Protein AF-A0A8X7W5W1-F1 (afdb_monomer_lite)

InterPro domains:
  IPR007749 Protein of unknown function DUF677 [PF05055] (6-291)
  IPR007749 Protein of unknown function DUF677 [PTHR31113] (5-292)

Organism: Brassica carinata (NCBI:txid52824)

pLDDT: mean 82.02, std 16.82, range [28.17, 97.81]

Foldseek 3Di:
DVPPPPQLCQLPVPVLLVVLLVLLVVLLVLLLVLLVLLLQLLVLVVVLLVLLVVLLVVLVVLVPDPDPPPDDFR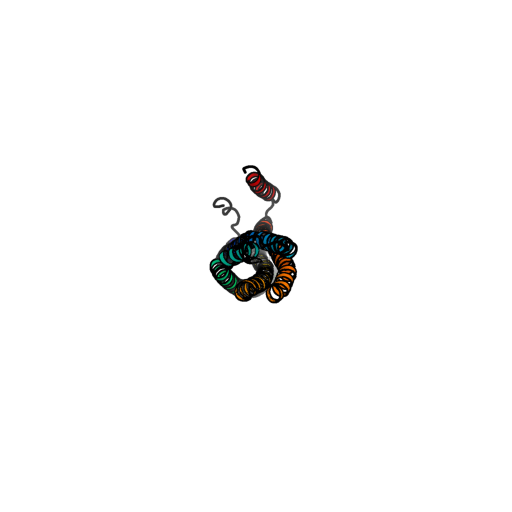SPVSLVSLVVLVVSPRSNPVVSVVSLVVSVVSLVVSLVSLVVLLVVLVVVLVVLVVVLVVLLVVLVVVLVVLVVVLVVCVVPDDPVPNPVVNVVSVVVSVVSVVVSVVVSVVSVVVSLSSVLSNVLSVLSNVLSVLLVVLSVQLVVLSVQLSVLSVQLSVLSVQLVVPSDPVRNVVSSVSNVVSSVSNVVSSVSSNVSSVVSSVSSVVSSVVSVVSSVVSSCPPDDPPPPVVVVVVVVVVVVPPD

Structure (mmCIF, N/CA/C/O backbone):
data_AF-A0A8X7W5W1-F1
#
_entry.id   AF-A0A8X7W5W1-F1
#
loop_
_atom_site.group_PDB
_atom_site.id
_atom_site.type_symbol
_atom_site.label_atom_id
_atom_site.label_alt_id
_atom_site.label_comp_id
_atom_site.label_asym_id
_atom_site.label_entity_id
_atom_site.label_seq_id
_atom_site.pdbx_PDB_ins_code
_atom_site.Cartn_x
_atom_site.Cartn_y
_atom_site.Cartn_z
_atom_site.occupancy
_atom_site.B_iso_or_equiv
_atom_site.auth_seq_id
_atom_site.auth_comp_id
_atom_site.auth_asym_id
_atom_site.auth_atom_id
_atom_site.pdbx_PDB_model_num
ATOM 1 N N . MET A 1 1 ? -6.342 20.187 -11.934 1.00 37.34 1 MET A N 1
ATOM 2 C CA . MET A 1 1 ? -5.730 18.924 -12.401 1.00 37.34 1 MET A CA 1
ATOM 3 C C . MET A 1 1 ? -5.695 18.804 -13.927 1.00 37.34 1 MET A C 1
ATOM 5 O O . MET A 1 1 ? -4.637 18.492 -14.444 1.00 37.34 1 MET A O 1
ATOM 9 N N . SER A 1 2 ? -6.749 19.161 -14.679 1.00 28.17 2 SER A N 1
ATOM 10 C CA . SER A 1 2 ? -6.758 19.040 -16.160 1.00 28.17 2 SER A CA 1
ATOM 11 C C . SER A 1 2 ? -5.892 20.018 -16.978 1.00 28.17 2 SER A C 1
ATOM 13 O O . SER A 1 2 ? -5.881 19.912 -18.199 1.00 28.17 2 SER A O 1
ATOM 15 N N . LYS A 1 3 ? -5.171 20.974 -16.372 1.00 32.72 3 LYS A N 1
ATOM 16 C CA . LYS A 1 3 ? -4.403 21.997 -17.122 1.00 32.72 3 LYS A CA 1
ATOM 17 C C . LYS A 1 3 ? -2.875 21.856 -17.081 1.00 32.72 3 LYS A C 1
ATOM 19 O O . LYS A 1 3 ? -2.203 22.620 -17.759 1.00 32.72 3 LYS A O 1
ATOM 24 N N . GLU A 1 4 ? -2.319 20.869 -16.378 1.00 40.62 4 GLU A N 1
ATOM 25 C CA . GLU A 1 4 ? -0.854 20.663 -16.312 1.00 40.62 4 GLU A CA 1
ATOM 26 C C . GLU A 1 4 ? -0.327 19.561 -17.250 1.00 40.62 4 GLU A C 1
ATOM 28 O O . GLU A 1 4 ? 0.877 19.344 -17.352 1.00 40.62 4 GLU A O 1
ATOM 33 N N . ILE A 1 5 ? -1.206 18.904 -18.010 1.00 41.62 5 ILE A N 1
ATOM 34 C CA . ILE A 1 5 ? -0.861 17.734 -18.840 1.00 41.62 5 ILE A CA 1
ATOM 35 C C . ILE A 1 5 ? -0.177 18.124 -20.173 1.00 41.62 5 ILE A C 1
ATOM 37 O O . ILE A 1 5 ? 0.393 17.284 -20.866 1.00 41.62 5 ILE A O 1
ATOM 41 N N . THR A 1 6 ? -0.159 19.400 -20.567 1.00 33.19 6 THR A N 1
ATOM 42 C CA . THR A 1 6 ? 0.260 19.798 -21.926 1.00 33.19 6 THR A CA 1
ATOM 43 C C . THR A 1 6 ? 1.770 19.956 -22.146 1.00 33.19 6 THR A C 1
ATOM 45 O O . THR A 1 6 ? 2.189 20.086 -23.296 1.00 33.19 6 THR A O 1
ATOM 48 N N . ALA A 1 7 ? 2.613 19.861 -21.111 1.00 36.81 7 ALA A N 1
ATOM 49 C CA . ALA A 1 7 ? 4.073 19.999 -21.249 1.00 36.81 7 ALA A CA 1
ATOM 50 C C . ALA A 1 7 ? 4.869 18.668 -21.202 1.00 36.81 7 ALA A C 1
ATOM 52 O O . ALA A 1 7 ? 6.093 18.685 -21.317 1.00 36.81 7 ALA A O 1
ATOM 53 N N . SER A 1 8 ? 4.214 17.503 -21.077 1.00 46.47 8 SER A N 1
ATOM 54 C CA . SER A 1 8 ? 4.850 16.208 -20.740 1.00 46.47 8 SER A CA 1
ATOM 55 C C . SER A 1 8 ? 5.085 15.252 -21.929 1.00 46.47 8 SER A C 1
ATOM 57 O O . SER A 1 8 ? 5.030 14.026 -21.794 1.00 46.47 8 SER A O 1
ATOM 59 N N . LYS A 1 9 ? 5.261 15.780 -23.143 1.00 46.31 9 LYS A N 1
ATOM 60 C CA . LYS A 1 9 ? 4.899 15.044 -24.367 1.00 46.31 9 LYS A CA 1
ATOM 61 C C . LYS A 1 9 ? 5.843 13.913 -24.798 1.00 46.31 9 LYS A C 1
ATOM 63 O O . LYS A 1 9 ? 5.430 13.188 -25.683 1.00 46.31 9 LYS A O 1
ATOM 68 N N . ASP A 1 10 ? 7.055 13.731 -24.254 1.00 51.06 10 ASP A N 1
ATOM 69 C CA . ASP A 1 10 ? 8.048 12.772 -24.806 1.00 51.06 10 ASP A CA 1
ATOM 70 C C . ASP A 1 10 ? 8.147 11.412 -24.071 1.00 51.06 10 ASP A C 1
ATOM 72 O O . ASP A 1 10 ? 8.231 10.382 -24.741 1.00 51.06 10 ASP A O 1
ATOM 76 N N . VAL A 1 11 ? 8.074 11.360 -22.732 1.00 52.47 11 VAL A N 1
ATOM 77 C CA . VAL A 1 11 ? 8.066 10.086 -21.964 1.00 52.47 11 VAL A CA 1
ATOM 78 C C . VAL A 1 11 ? 6.666 9.462 -21.950 1.00 52.47 11 VAL A C 1
ATOM 80 O O . VAL A 1 11 ? 6.524 8.252 -22.117 1.00 52.47 11 VAL A O 1
ATOM 83 N N . MET A 1 12 ? 5.628 10.301 -21.878 1.00 61.12 12 MET A N 1
ATOM 84 C CA . MET A 1 12 ? 4.213 9.908 -21.907 1.00 61.12 12 MET A CA 1
ATOM 85 C C . MET A 1 12 ? 3.664 9.646 -23.323 1.00 61.12 12 MET A C 1
ATOM 87 O O . MET A 1 12 ? 2.457 9.503 -23.489 1.00 61.12 12 MET A O 1
ATOM 91 N N . LYS A 1 13 ? 4.516 9.564 -24.362 1.00 69.25 13 LYS A N 1
ATOM 92 C CA . LYS A 1 13 ? 4.071 9.115 -25.705 1.00 69.25 13 LYS A CA 1
ATOM 93 C C . LYS A 1 13 ? 3.626 7.665 -25.717 1.00 69.25 13 LYS A C 1
ATOM 95 O O . LYS A 1 13 ? 2.913 7.256 -26.625 1.00 69.25 13 LYS A O 1
ATOM 100 N N . ASN A 1 14 ? 4.131 6.876 -24.773 1.00 79.88 14 ASN A N 1
ATOM 101 C CA . ASN A 1 14 ? 3.728 5.495 -24.642 1.00 79.88 14 ASN A CA 1
ATOM 102 C C . ASN A 1 14 ? 2.360 5.453 -23.954 1.00 79.88 14 ASN A C 1
ATOM 104 O O . ASN A 1 14 ? 2.259 5.679 -22.750 1.00 79.88 14 ASN A O 1
ATOM 108 N N . GLU A 1 15 ? 1.324 5.188 -24.744 1.00 86.25 15 GLU A N 1
ATOM 109 C CA . GLU A 1 15 ? -0.055 5.070 -24.276 1.00 86.25 15 GLU A CA 1
ATOM 110 C C . GLU A 1 15 ? -0.211 3.971 -23.213 1.00 86.25 15 GLU A C 1
ATOM 112 O O . GLU A 1 15 ? -0.899 4.194 -22.220 1.00 86.25 15 GLU A O 1
ATOM 117 N N . GLU A 1 16 ? 0.523 2.854 -23.335 1.00 88.38 16 GLU A N 1
ATOM 118 C CA . GLU A 1 16 ? 0.547 1.789 -22.319 1.00 88.38 16 GLU A CA 1
ATOM 119 C C . GLU A 1 16 ? 1.089 2.320 -20.980 1.00 88.38 16 GLU A C 1
ATOM 121 O O . GLU A 1 16 ? 0.526 2.041 -19.926 1.00 88.38 16 GLU A O 1
ATOM 126 N N . LEU A 1 17 ? 2.156 3.133 -21.011 1.00 90.12 17 LEU A N 1
ATOM 127 C CA . LEU A 1 17 ? 2.711 3.742 -19.796 1.00 90.12 17 LEU A CA 1
ATOM 128 C C . LEU A 1 17 ? 1.738 4.749 -19.180 1.00 90.12 17 LEU A C 1
ATOM 130 O O . LEU A 1 17 ? 1.618 4.803 -17.963 1.00 90.12 17 LEU A O 1
ATOM 134 N N . ARG A 1 18 ? 1.050 5.547 -20.002 1.00 88.94 18 ARG A N 1
ATOM 135 C CA . ARG A 1 18 ? 0.063 6.520 -19.521 1.00 88.94 18 ARG A CA 1
ATOM 136 C C . ARG A 1 18 ? -1.115 5.835 -18.843 1.00 88.94 18 ARG A C 1
ATOM 138 O O . ARG A 1 18 ? -1.434 6.184 -17.715 1.00 88.94 18 ARG A O 1
ATOM 145 N N . SER A 1 19 ? -1.681 4.821 -19.491 1.00 91.25 19 SER A N 1
ATOM 146 C CA . SER A 1 19 ? -2.748 4.009 -18.907 1.00 91.25 19 SER A CA 1
ATOM 147 C C . SER A 1 19 ? -2.308 3.349 -17.596 1.00 91.25 19 SER A C 1
ATOM 149 O O . SER A 1 19 ? -3.078 3.313 -16.641 1.00 91.25 19 SER A O 1
ATOM 151 N N . LEU A 1 20 ? -1.060 2.874 -17.519 1.00 94.19 20 LEU A N 1
ATOM 152 C CA . LEU A 1 20 ? -0.526 2.266 -16.301 1.00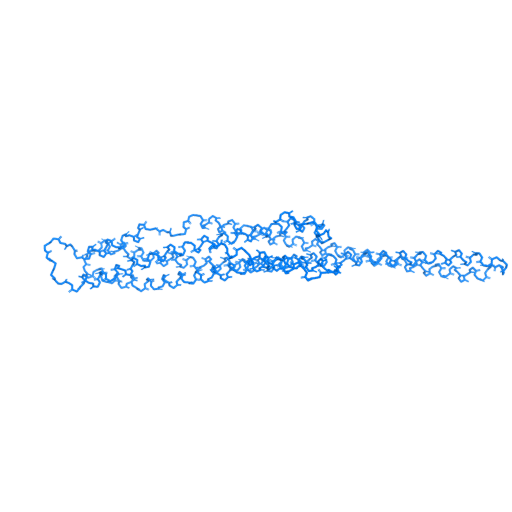 94.19 20 LEU A CA 1
ATOM 153 C C . LEU A 1 20 ? -0.324 3.276 -15.167 1.00 94.19 20 LEU A C 1
ATOM 155 O O . LEU A 1 20 ? -0.598 2.954 -14.014 1.00 94.19 20 LEU A O 1
ATOM 159 N N . VAL A 1 21 ? 0.122 4.492 -15.488 1.00 93.50 21 VAL A N 1
ATOM 160 C CA . VAL A 1 21 ? 0.185 5.597 -14.526 1.00 93.50 21 VAL A CA 1
ATOM 161 C C . VAL A 1 21 ? -1.219 5.900 -14.005 1.00 93.50 21 VAL A C 1
ATOM 163 O O . VAL A 1 21 ? -1.415 5.893 -12.795 1.00 93.50 21 VAL A O 1
ATOM 166 N N . ASP A 1 22 ? -2.205 6.089 -14.881 1.00 92.75 22 ASP A N 1
ATOM 167 C CA . ASP A 1 22 ? -3.582 6.390 -14.471 1.00 92.75 22 ASP A CA 1
ATOM 168 C C . ASP A 1 22 ? -4.144 5.296 -13.538 1.00 92.75 22 ASP A C 1
ATOM 170 O O . ASP A 1 22 ? -4.639 5.604 -12.451 1.00 92.75 22 ASP A O 1
ATOM 174 N N . LEU A 1 23 ? -3.948 4.020 -13.892 1.00 94.56 23 LEU A N 1
ATOM 175 C CA . LEU A 1 23 ? -4.352 2.877 -13.068 1.00 94.56 23 LEU A CA 1
ATOM 176 C C . LEU A 1 23 ? -3.641 2.850 -11.704 1.00 94.56 23 LEU A C 1
ATOM 178 O O . LEU A 1 23 ? -4.264 2.563 -10.681 1.00 94.56 23 LEU A O 1
ATOM 182 N N . TYR A 1 24 ? -2.344 3.171 -11.667 1.00 96.50 24 TYR A N 1
ATOM 183 C CA . TYR A 1 24 ? -1.575 3.256 -10.423 1.00 96.50 24 TYR A CA 1
ATOM 184 C C . TYR A 1 24 ? -2.136 4.334 -9.485 1.00 96.50 24 TYR A C 1
ATOM 186 O O . TYR A 1 24 ? -2.297 4.093 -8.284 1.00 96.50 24 TYR A O 1
ATOM 194 N N . TYR A 1 25 ? -2.464 5.516 -10.016 1.00 95.25 25 TYR A N 1
ATOM 195 C CA . TYR A 1 25 ? -3.048 6.599 -9.222 1.00 95.25 25 TYR A CA 1
ATOM 196 C C . TYR A 1 25 ? -4.457 6.261 -8.735 1.00 95.25 25 TYR A C 1
ATOM 198 O O . TYR A 1 25 ? -4.790 6.610 -7.599 1.00 95.25 25 TYR A O 1
ATOM 206 N N . GLU A 1 26 ? -5.266 5.593 -9.556 1.00 95.88 26 GLU A N 1
ATOM 207 C CA . GLU A 1 26 ? -6.601 5.131 -9.174 1.00 95.88 26 GLU A CA 1
ATOM 208 C C . GLU A 1 26 ? -6.528 4.116 -8.025 1.00 95.88 26 GLU A C 1
ATOM 210 O O . GLU A 1 26 ? -7.097 4.357 -6.960 1.00 95.88 26 GLU A O 1
ATOM 215 N N . SER A 1 27 ? -5.746 3.043 -8.181 1.00 96.38 27 SER A N 1
ATOM 216 C CA . SER A 1 27 ? -5.560 2.017 -7.143 1.00 96.38 27 SER A CA 1
ATOM 217 C C . SER A 1 27 ? -4.980 2.596 -5.847 1.00 96.38 27 SER A C 1
ATOM 219 O O . SER A 1 27 ? -5.453 2.297 -4.748 1.00 96.38 27 SER A O 1
ATOM 221 N N . SER A 1 28 ? -4.002 3.504 -5.953 1.00 95.31 28 SER A N 1
ATOM 222 C CA . SER A 1 28 ? -3.446 4.193 -4.783 1.00 95.31 28 SER A CA 1
ATOM 223 C C . SER A 1 28 ? -4.485 5.074 -4.083 1.00 95.31 28 SER A C 1
ATOM 225 O O . SER A 1 28 ? -4.412 5.267 -2.876 1.00 95.31 28 SER A O 1
ATOM 227 N N . THR A 1 29 ? -5.458 5.622 -4.816 1.00 96.38 29 THR A N 1
ATOM 228 C CA . THR A 1 29 ? -6.550 6.413 -4.226 1.00 96.38 29 THR A CA 1
ATOM 229 C C . THR A 1 29 ? -7.536 5.507 -3.496 1.00 96.38 29 THR A C 1
ATOM 231 O O . THR A 1 29 ? -7.794 5.751 -2.326 1.00 96.38 29 THR A O 1
ATOM 234 N N . LYS A 1 30 ? -7.946 4.386 -4.103 1.00 97.19 30 LYS A N 1
ATOM 235 C CA . LYS A 1 30 ? -8.764 3.363 -3.423 1.00 97.19 30 LYS A CA 1
ATOM 236 C C . LYS A 1 30 ? -8.092 2.821 -2.157 1.00 97.19 30 LYS A C 1
ATOM 238 O O . LYS A 1 30 ? -8.759 2.570 -1.161 1.00 97.19 30 LYS A O 1
ATOM 243 N N . THR A 1 31 ? -6.764 2.681 -2.165 1.00 97.81 31 THR A N 1
ATOM 244 C CA . THR A 1 31 ? -5.993 2.281 -0.973 1.00 97.81 31 THR A CA 1
ATOM 245 C C . THR A 1 31 ? -6.076 3.337 0.141 1.00 97.81 31 THR A C 1
ATOM 247 O O . THR A 1 31 ? -6.221 2.988 1.309 1.00 97.81 31 THR A O 1
ATOM 250 N N . LEU A 1 32 ? -6.021 4.631 -0.199 1.00 97.62 32 LEU A N 1
ATOM 251 C CA . LEU A 1 32 ? -6.213 5.718 0.772 1.00 97.62 32 LEU A CA 1
ATOM 252 C C . LEU A 1 32 ? -7.650 5.773 1.304 1.00 97.62 32 LEU A C 1
ATOM 254 O O . LEU A 1 32 ? -7.845 6.033 2.492 1.00 97.62 32 LEU A O 1
ATOM 258 N N . ASP A 1 33 ? -8.639 5.507 0.452 1.00 97.19 33 ASP A N 1
ATOM 259 C CA . ASP A 1 33 ? -10.045 5.440 0.853 1.00 97.19 33 ASP A CA 1
ATOM 260 C C . ASP A 1 33 ? -10.262 4.285 1.840 1.00 97.19 33 ASP A C 1
ATOM 262 O O . ASP A 1 33 ? -10.809 4.501 2.919 1.00 97.19 33 ASP A O 1
ATOM 266 N N . LEU A 1 34 ? -9.705 3.100 1.554 1.00 97.81 34 LEU A N 1
ATOM 267 C CA . LEU A 1 34 ? -9.679 1.965 2.483 1.00 97.81 34 LEU A CA 1
ATOM 268 C C . LEU A 1 34 ? -9.072 2.348 3.840 1.00 97.81 34 LEU A C 1
ATOM 270 O O . LEU A 1 34 ? -9.649 2.056 4.886 1.00 97.81 34 LEU A O 1
ATOM 274 N N . PHE A 1 35 ? -7.914 3.009 3.849 1.00 97.56 35 PHE A N 1
ATOM 275 C CA . PHE A 1 35 ? -7.274 3.445 5.094 1.00 97.56 35 PHE A CA 1
ATOM 276 C C . PHE A 1 35 ? -8.097 4.493 5.848 1.00 97.56 35 PHE A C 1
ATOM 278 O O . PHE A 1 35 ? -8.142 4.466 7.078 1.00 97.56 35 PHE A O 1
ATOM 285 N N . THR A 1 36 ? -8.808 5.363 5.133 1.00 97.12 36 THR A N 1
ATOM 286 C CA . THR A 1 36 ? -9.748 6.316 5.732 1.00 97.12 36 THR A CA 1
ATOM 287 C C . THR A 1 36 ? -10.916 5.587 6.396 1.00 97.12 36 THR A C 1
ATOM 289 O O . THR A 1 36 ? -11.244 5.883 7.547 1.00 97.12 36 THR A O 1
ATOM 292 N N . THR A 1 37 ? -11.496 4.589 5.724 1.00 97.19 37 THR A N 1
ATOM 293 C CA . THR A 1 37 ? -12.545 3.725 6.283 1.00 97.19 37 THR A CA 1
ATOM 294 C C . THR A 1 37 ? -12.061 3.039 7.555 1.00 97.19 37 THR A C 1
ATOM 296 O O . THR A 1 37 ? -12.682 3.196 8.603 1.00 97.19 37 THR A O 1
ATOM 299 N N . VAL A 1 38 ? -10.900 2.376 7.513 1.00 97.31 38 VAL A N 1
ATOM 300 C CA . VAL A 1 38 ? -10.298 1.719 8.687 1.00 97.31 38 VAL A CA 1
ATOM 301 C C . VAL A 1 38 ? -10.083 2.706 9.835 1.00 97.31 38 VAL A C 1
ATOM 303 O O . VAL A 1 38 ? -10.425 2.401 10.977 1.00 97.31 38 VAL A O 1
ATOM 306 N N . GLY A 1 39 ? -9.551 3.899 9.555 1.00 96.06 39 GLY A N 1
ATOM 307 C CA . GLY A 1 39 ? -9.348 4.936 10.568 1.00 96.06 39 GLY A CA 1
ATOM 308 C C . GLY A 1 39 ? -10.658 5.390 11.220 1.00 96.06 39 GLY A C 1
ATOM 309 O O . GLY A 1 39 ? -10.727 5.551 12.440 1.00 96.06 39 GLY A O 1
ATOM 310 N N . ASN A 1 40 ? -11.724 5.537 10.431 1.00 93.62 40 ASN A N 1
ATOM 311 C CA . ASN A 1 40 ? -13.055 5.869 10.937 1.00 93.62 40 ASN A CA 1
ATOM 312 C C . ASN A 1 40 ? -13.635 4.741 11.801 1.00 93.62 40 ASN A C 1
ATOM 314 O O . ASN A 1 40 ? -14.174 5.017 12.873 1.00 93.62 40 ASN A O 1
ATOM 318 N N . CYS A 1 41 ? -13.483 3.483 11.384 1.00 93.19 41 CYS A N 1
ATOM 319 C CA . CYS A 1 41 ? -13.895 2.306 12.153 1.00 93.19 41 CYS A CA 1
ATOM 320 C C . CYS A 1 41 ? -13.144 2.214 13.491 1.00 93.19 41 CYS A C 1
ATOM 322 O O . CYS A 1 41 ? -13.770 2.074 14.541 1.00 93.19 41 CYS A O 1
ATOM 324 N N . ALA A 1 42 ? -11.821 2.402 13.485 1.00 93.25 42 ALA A N 1
ATOM 325 C CA . ALA A 1 42 ? -11.011 2.433 14.702 1.00 93.25 42 ALA A CA 1
ATOM 326 C C . ALA A 1 42 ? -11.426 3.578 15.644 1.00 93.25 42 ALA A C 1
ATOM 328 O O . ALA A 1 42 ? -11.479 3.399 16.860 1.00 93.25 42 ALA A O 1
ATOM 329 N N . ASN A 1 43 ? -11.776 4.750 15.103 1.00 90.81 43 ASN A N 1
ATOM 330 C CA . ASN A 1 43 ? -12.294 5.859 15.905 1.00 90.81 43 ASN A CA 1
ATOM 331 C C . ASN A 1 43 ? -13.671 5.561 16.511 1.00 90.81 43 ASN A C 1
ATOM 333 O O . ASN A 1 43 ? -13.890 5.902 17.671 1.00 90.81 43 ASN A O 1
ATOM 337 N N . LYS A 1 44 ? -14.574 4.897 15.779 1.00 89.44 44 LYS A N 1
ATOM 338 C CA . LYS A 1 44 ? -15.854 4.425 16.336 1.00 89.44 44 LYS A CA 1
ATOM 339 C C . LYS A 1 44 ? -15.624 3.428 17.474 1.00 89.44 44 LYS A C 1
ATOM 341 O O . LYS A 1 44 ? -16.225 3.569 18.534 1.00 89.44 44 LYS A O 1
ATOM 346 N N . ALA A 1 45 ? -14.689 2.495 17.296 1.00 91.00 45 ALA A N 1
ATOM 347 C CA . ALA A 1 45 ? -14.339 1.481 18.290 1.00 91.00 45 ALA A CA 1
ATOM 348 C C . ALA A 1 45 ? -13.796 2.070 19.613 1.00 91.00 45 ALA A C 1
ATOM 350 O O . ALA A 1 45 ? -13.954 1.468 20.675 1.00 91.00 45 ALA A O 1
ATOM 351 N N . LYS A 1 46 ? -13.223 3.285 19.597 1.00 91.44 46 LYS A N 1
ATOM 352 C CA . LYS A 1 46 ? -12.815 3.990 20.830 1.00 91.44 46 LYS A CA 1
ATOM 353 C C . LYS A 1 46 ? -13.984 4.264 21.773 1.00 91.44 46 LYS A C 1
ATOM 355 O O . LYS A 1 46 ? -13.781 4.263 22.985 1.00 91.44 46 LYS A O 1
ATOM 360 N N . LEU A 1 47 ? -15.191 4.492 21.247 1.00 88.75 47 LEU A N 1
ATOM 361 C CA . LEU A 1 47 ? -16.376 4.702 22.083 1.00 88.75 47 LEU A CA 1
ATOM 362 C C . LEU A 1 47 ? -16.692 3.452 22.910 1.00 88.75 47 LEU A C 1
ATOM 364 O O . LEU A 1 47 ? -17.032 3.571 24.085 1.00 88.75 47 LEU A O 1
ATOM 368 N N . SER A 1 48 ? -16.493 2.264 22.337 1.00 87.25 48 SER A N 1
ATOM 369 C CA . SER A 1 48 ? -16.682 0.995 23.038 1.00 87.25 48 SER A CA 1
ATOM 370 C C . SER A 1 48 ? -15.744 0.871 24.243 1.00 87.25 48 SER A C 1
ATOM 372 O O . SER A 1 48 ? -16.205 0.480 25.308 1.00 87.25 48 SER A O 1
ATOM 374 N N . ILE A 1 49 ? -14.474 1.298 24.137 1.00 90.19 49 ILE A N 1
ATOM 375 C CA . ILE A 1 49 ? -13.534 1.319 25.280 1.00 90.19 49 ILE A CA 1
ATOM 376 C C . ILE A 1 49 ? -14.104 2.138 26.443 1.00 90.19 49 ILE A C 1
ATOM 378 O O . ILE A 1 49 ? -14.045 1.707 27.593 1.00 90.19 49 ILE A O 1
ATOM 382 N N . VAL A 1 50 ? -14.629 3.334 26.154 1.00 91.19 50 VAL A N 1
ATOM 383 C CA . VAL A 1 50 ? -15.158 4.236 27.187 1.00 91.19 50 VAL A CA 1
ATOM 384 C C . VAL A 1 50 ? -16.329 3.578 27.910 1.00 91.19 50 VAL A C 1
ATOM 386 O O . VAL A 1 50 ? -16.343 3.557 29.137 1.00 91.19 50 VAL A O 1
ATOM 389 N N . ILE A 1 51 ? -17.261 2.983 27.164 1.00 89.94 51 ILE A N 1
ATOM 390 C CA . ILE A 1 51 ? -18.421 2.285 27.734 1.00 89.94 51 ILE A CA 1
ATOM 391 C C . ILE A 1 51 ? -17.986 1.091 28.584 1.00 89.94 51 ILE A C 1
ATOM 393 O O . ILE A 1 51 ? -18.441 0.954 29.716 1.00 89.94 51 ILE A O 1
ATOM 397 N N . ILE A 1 52 ? -17.055 0.270 28.092 1.00 90.12 52 ILE A N 1
ATOM 398 C CA . ILE A 1 52 ? -16.547 -0.885 28.842 1.00 90.12 52 ILE A CA 1
ATOM 399 C C . ILE A 1 52 ? -15.892 -0.432 30.152 1.00 90.12 52 ILE A C 1
ATOM 401 O O . ILE A 1 52 ? -16.161 -0.996 31.208 1.00 90.12 52 ILE A O 1
ATOM 405 N N . ARG A 1 53 ? -15.071 0.623 30.119 1.00 92.12 53 ARG A N 1
ATOM 406 C CA . ARG A 1 53 ? -14.427 1.157 31.329 1.00 92.12 53 ARG A CA 1
ATOM 407 C C . ARG A 1 53 ? -15.435 1.739 32.319 1.00 92.12 53 ARG A C 1
ATOM 409 O O . ARG A 1 53 ? -15.261 1.547 33.520 1.00 92.12 53 ARG A O 1
ATOM 416 N N . MET A 1 54 ? -16.489 2.404 31.842 1.00 91.12 54 MET A N 1
ATOM 417 C CA . MET A 1 54 ? -17.587 2.855 32.706 1.00 91.12 54 MET A CA 1
ATOM 418 C C . MET A 1 54 ? -18.297 1.671 33.367 1.00 91.12 54 MET A C 1
ATOM 420 O O . MET A 1 54 ? -18.519 1.708 34.574 1.00 91.12 54 MET A O 1
ATOM 424 N N . ALA A 1 55 ? -18.575 0.599 32.620 1.00 89.94 55 ALA A N 1
ATOM 425 C CA . ALA A 1 55 ? -19.175 -0.612 33.171 1.00 89.94 55 ALA A CA 1
ATOM 426 C C . ALA A 1 55 ? -18.282 -1.279 34.231 1.00 89.94 55 ALA A C 1
ATOM 428 O O . ALA A 1 55 ? -18.764 -1.668 35.289 1.00 89.94 55 ALA A O 1
ATOM 429 N N . VAL A 1 56 ? -16.966 -1.352 34.000 1.00 89.69 56 VAL A N 1
ATOM 430 C CA . VAL A 1 56 ? -16.004 -1.869 34.991 1.00 89.69 56 VAL A CA 1
ATOM 431 C C . VAL A 1 56 ? -16.011 -1.027 36.274 1.00 89.69 56 VAL A C 1
ATOM 433 O O . VAL A 1 56 ? -16.005 -1.577 37.373 1.00 89.69 56 VAL A O 1
ATOM 436 N N . GLN A 1 57 ? -16.065 0.302 36.162 1.00 89.88 57 GLN A N 1
ATOM 437 C CA . GLN A 1 57 ? -16.163 1.181 37.334 1.00 89.88 57 GLN A CA 1
ATOM 438 C C . GLN A 1 57 ? -17.501 1.040 38.063 1.00 89.88 57 GLN A C 1
ATOM 440 O O . GLN A 1 57 ? -17.541 1.116 39.291 1.00 89.88 57 GLN A O 1
ATOM 445 N N . GLN A 1 58 ? -18.594 0.858 37.324 1.00 89.25 58 GLN A N 1
ATOM 446 C CA . GLN A 1 58 ? -19.910 0.627 37.909 1.00 89.25 58 GLN A CA 1
ATOM 447 C C . GLN A 1 58 ? -19.933 -0.693 38.683 1.00 89.25 58 GLN A C 1
ATOM 449 O O . GLN A 1 58 ? -20.370 -0.714 39.832 1.00 89.25 58 GLN A O 1
ATOM 454 N N . PHE A 1 59 ? -19.325 -1.740 38.125 1.00 88.19 59 PHE A N 1
ATOM 455 C CA . PHE A 1 59 ? -19.184 -3.035 38.779 1.00 88.19 59 PHE A CA 1
ATOM 456 C C . PHE A 1 59 ? -18.432 -2.930 40.107 1.00 88.19 59 PHE A C 1
ATOM 458 O O . PHE A 1 59 ? -18.863 -3.481 41.118 1.00 88.19 59 PHE A O 1
ATOM 465 N N . GLU A 1 60 ? -17.331 -2.176 40.143 1.00 87.56 60 GLU A N 1
ATOM 466 C CA . GLU A 1 60 ? -16.577 -1.945 41.378 1.00 87.56 60 GLU A CA 1
ATOM 467 C C . GLU A 1 60 ? -17.409 -1.238 42.455 1.00 87.56 60 GLU A C 1
ATOM 469 O O . GLU A 1 60 ? -17.271 -1.564 43.636 1.00 87.56 60 GLU A O 1
ATOM 474 N N . LYS A 1 61 ? -18.275 -0.292 42.074 1.00 87.50 61 LYS A N 1
ATOM 475 C CA . LYS A 1 61 ? -19.177 0.392 43.013 1.00 87.50 61 LYS A CA 1
ATOM 476 C C . LYS A 1 61 ? -20.241 -0.564 43.544 1.00 87.50 61 LYS A C 1
ATOM 478 O O . LYS A 1 61 ? -20.351 -0.723 44.754 1.00 87.50 61 LYS A O 1
ATOM 483 N N . GLU A 1 62 ? -20.947 -1.254 42.650 1.00 84.06 62 GLU A N 1
ATOM 484 C CA . GLU A 1 62 ? -22.004 -2.216 42.994 1.00 84.06 62 GLU A CA 1
ATOM 485 C C . GLU A 1 62 ? -21.466 -3.430 43.776 1.00 84.06 62 GLU A C 1
ATOM 487 O O . GLU A 1 62 ? -22.205 -4.066 44.521 1.00 84.06 62 GLU A O 1
ATOM 492 N N . SER A 1 63 ? -20.172 -3.754 43.649 1.00 81.75 63 SER A N 1
ATOM 493 C CA . SER A 1 63 ? -19.518 -4.811 44.436 1.00 81.75 63 SER A CA 1
ATOM 494 C C . SER A 1 63 ? -19.232 -4.422 45.892 1.00 81.75 63 SER A C 1
ATOM 496 O O . SER A 1 63 ? -19.136 -5.300 46.745 1.00 81.75 63 SER A O 1
ATOM 498 N N . LYS A 1 64 ? -19.074 -3.122 46.178 1.00 81.81 64 LYS A N 1
ATOM 499 C CA . LYS A 1 64 ? -18.783 -2.590 47.522 1.00 81.81 64 LYS A CA 1
ATOM 500 C C . LYS A 1 64 ? -20.047 -2.228 48.295 1.00 81.81 64 LYS A C 1
ATOM 502 O O . LYS A 1 64 ? -19.975 -2.056 49.508 1.00 81.81 64 LYS A O 1
ATOM 507 N N . ASP A 1 65 ? -21.165 -2.082 47.594 1.00 73.88 65 ASP A N 1
ATOM 508 C CA . ASP A 1 65 ? -22.449 -1.746 48.187 1.00 73.88 65 ASP A CA 1
ATOM 509 C C . ASP A 1 65 ? -23.094 -3.005 48.786 1.00 73.88 65 ASP A C 1
ATOM 511 O O . ASP A 1 65 ? -23.467 -3.944 48.078 1.00 73.88 65 ASP A O 1
ATOM 515 N N . THR A 1 66 ? -23.153 -3.064 50.116 1.00 64.44 66 THR A N 1
ATOM 516 C CA . THR A 1 66 ? -23.724 -4.194 50.864 1.00 64.44 66 THR A CA 1
ATOM 517 C C . THR A 1 66 ? -25.220 -4.038 51.128 1.00 64.44 66 THR A C 1
ATOM 519 O O . THR A 1 66 ? -25.850 -5.003 51.554 1.00 64.44 66 THR A O 1
ATOM 522 N N . ASP A 1 67 ? -25.789 -2.854 50.885 1.00 60.31 67 ASP A N 1
ATOM 523 C CA . ASP A 1 67 ? -27.161 -2.502 51.254 1.00 60.31 67 ASP A CA 1
ATOM 524 C C . ASP A 1 67 ? -28.009 -2.302 49.987 1.00 60.31 67 ASP A C 1
ATOM 526 O O . ASP A 1 67 ? -28.337 -1.192 49.570 1.00 60.31 67 ASP A O 1
ATOM 530 N N . LEU A 1 68 ? -28.372 -3.411 49.333 1.00 59.06 68 LEU A N 1
ATOM 531 C CA . LEU A 1 68 ? -29.322 -3.387 48.217 1.00 59.06 68 LEU A CA 1
ATOM 532 C C . LEU A 1 68 ? -30.734 -3.152 48.770 1.00 59.06 68 LEU A C 1
ATOM 534 O O . LEU A 1 68 ? -31.540 -4.075 48.905 1.00 59.06 68 LEU A O 1
ATOM 538 N N . GLY A 1 69 ? -31.027 -1.903 49.126 1.00 46.94 69 GLY A N 1
ATOM 539 C CA . GLY A 1 69 ? -32.365 -1.467 49.493 1.00 46.94 69 GLY A CA 1
ATOM 540 C C . GLY A 1 69 ? -33.368 -1.866 48.409 1.00 46.94 69 GLY A C 1
ATOM 541 O O . GLY A 1 69 ? -33.245 -1.448 47.263 1.00 46.94 69 GLY A O 1
ATOM 542 N N . GLY A 1 70 ? -34.341 -2.700 48.787 1.00 49.88 70 GLY A N 1
ATOM 543 C CA . GLY A 1 70 ? -35.587 -2.989 48.072 1.00 49.88 70 GLY A CA 1
ATOM 544 C C . GLY A 1 70 ? -35.529 -3.086 46.538 1.00 49.88 70 GLY A C 1
ATOM 545 O O . GLY A 1 70 ? -35.675 -2.090 45.839 1.00 49.88 70 GLY A O 1
ATOM 546 N N . ASN A 1 71 ? -35.527 -4.323 46.027 1.00 54.31 71 ASN A N 1
ATOM 547 C CA . ASN A 1 71 ? -35.939 -4.723 44.667 1.00 54.31 71 ASN A CA 1
ATOM 548 C C . ASN A 1 71 ? -34.937 -4.548 43.500 1.00 54.31 71 ASN A C 1
ATOM 550 O O . ASN A 1 71 ? -35.228 -5.046 42.412 1.00 54.31 71 ASN A O 1
ATOM 554 N N . LYS A 1 72 ? -33.763 -3.924 43.685 1.00 60.03 72 LYS A N 1
ATOM 555 C CA . LYS A 1 72 ? -32.738 -3.826 42.620 1.00 60.03 72 LYS A CA 1
ATOM 556 C C . LYS A 1 72 ? -31.853 -5.080 42.572 1.00 60.03 72 LYS A C 1
ATOM 558 O O . LYS A 1 72 ? -31.348 -5.522 43.606 1.00 60.03 72 LYS A O 1
ATOM 563 N N . LYS A 1 73 ? -31.668 -5.680 41.388 1.00 71.31 73 LYS A N 1
ATOM 564 C CA . LYS A 1 73 ? -30.784 -6.852 41.228 1.00 71.31 73 LYS A CA 1
ATOM 565 C C . LYS A 1 73 ? -29.325 -6.393 41.253 1.00 71.31 73 LYS A C 1
ATOM 567 O O . LYS A 1 73 ? -28.984 -5.375 40.658 1.00 71.31 73 LYS A O 1
ATOM 572 N N . LYS A 1 74 ? -28.453 -7.149 41.925 1.00 75.50 74 LYS A N 1
ATOM 573 C CA . LYS A 1 74 ? -27.015 -6.847 41.972 1.00 75.50 74 LYS A CA 1
ATOM 574 C C . LYS A 1 74 ? -26.442 -6.790 40.544 1.00 75.50 74 LYS A C 1
ATOM 576 O O . LYS A 1 74 ? -26.750 -7.663 39.735 1.00 75.50 74 LYS A O 1
ATOM 581 N N . TYR A 1 75 ? -25.632 -5.769 40.253 1.00 82.69 75 TYR A N 1
ATOM 582 C CA . TYR A 1 75 ? -24.999 -5.494 38.950 1.00 82.69 75 TYR A CA 1
ATOM 583 C C . TYR A 1 75 ? -25.905 -5.056 37.790 1.00 82.69 75 TYR A C 1
ATOM 585 O O . TYR A 1 75 ? -25.491 -5.110 36.630 1.00 82.69 75 TYR A O 1
ATOM 593 N N . GLU A 1 76 ? -27.140 -4.637 38.063 1.00 84.12 76 GLU A N 1
ATOM 594 C CA . GLU A 1 76 ? -28.082 -4.230 37.015 1.00 84.12 76 GLU A CA 1
ATOM 595 C C . GLU A 1 76 ? -27.554 -3.072 36.150 1.00 84.12 76 GLU A C 1
ATOM 597 O O . GLU A 1 76 ? -27.616 -3.171 34.922 1.00 84.12 76 GLU A O 1
ATOM 602 N N . ASP A 1 77 ? -26.939 -2.047 36.752 1.00 86.25 77 ASP A N 1
ATOM 603 C CA . ASP A 1 77 ? -26.435 -0.890 36.000 1.00 86.25 77 ASP A CA 1
ATOM 604 C C . ASP A 1 77 ? -25.186 -1.265 35.184 1.00 86.25 77 ASP A C 1
ATOM 606 O O . ASP A 1 77 ? -25.020 -0.835 34.041 1.00 86.25 77 ASP A O 1
ATOM 610 N N . THR A 1 78 ? -24.315 -2.120 35.738 1.00 86.94 78 THR A N 1
ATOM 611 C CA . THR A 1 78 ? -23.165 -2.675 35.004 1.00 86.94 78 THR A CA 1
ATOM 612 C C . THR A 1 78 ? -23.615 -3.408 33.742 1.00 86.94 78 THR A C 1
ATOM 614 O O . THR A 1 78 ? -23.069 -3.182 32.660 1.00 86.94 78 THR A O 1
ATOM 617 N N . LEU A 1 79 ? -24.609 -4.292 33.860 1.00 85.56 79 LEU A N 1
ATOM 618 C CA . LEU A 1 79 ? -25.109 -5.070 32.726 1.00 85.56 79 LEU A CA 1
ATOM 619 C C . LEU A 1 79 ? -25.820 -4.184 31.694 1.00 85.56 79 LEU A C 1
ATOM 621 O O . LEU A 1 79 ? -25.747 -4.467 30.496 1.00 85.56 79 LEU A O 1
ATOM 625 N N . GLU A 1 80 ? -26.477 -3.105 32.126 1.00 87.69 80 GLU A N 1
ATOM 626 C CA . GLU A 1 80 ? -27.046 -2.106 31.220 1.00 87.69 80 GLU A CA 1
ATOM 627 C C . GLU A 1 80 ? -25.956 -1.415 30.385 1.00 87.69 80 GLU A C 1
ATOM 629 O O . GLU A 1 80 ? -26.072 -1.354 29.159 1.00 87.69 80 GLU A O 1
ATOM 634 N N . GLU A 1 81 ? -24.863 -0.961 31.009 1.00 88.56 81 GLU A N 1
ATOM 635 C CA . GLU A 1 81 ? -23.736 -0.352 30.288 1.00 88.56 81 GLU A CA 1
ATOM 636 C C . GLU A 1 81 ? -23.075 -1.335 29.310 1.00 88.56 81 GLU A C 1
ATOM 638 O O . GLU A 1 81 ? -22.829 -0.994 28.150 1.00 88.56 81 GLU A O 1
ATOM 643 N N . LEU A 1 82 ? -22.848 -2.588 29.719 1.00 86.25 82 LEU A N 1
ATOM 644 C CA . LEU A 1 82 ? -22.263 -3.605 28.836 1.00 86.25 82 LEU A CA 1
ATOM 645 C C . LEU A 1 82 ? -23.164 -3.934 27.632 1.00 86.25 82 LEU A C 1
ATOM 647 O O . LEU A 1 82 ? -22.662 -4.163 26.529 1.00 86.25 82 LEU A O 1
ATOM 651 N N . ASN A 1 83 ? -24.491 -3.891 27.787 1.00 86.62 83 ASN A N 1
ATOM 652 C CA . ASN A 1 83 ? -25.420 -4.076 26.668 1.00 86.62 83 ASN A CA 1
ATOM 653 C C . ASN A 1 83 ? -25.304 -2.970 25.605 1.00 86.62 83 ASN A C 1
ATOM 655 O O . ASN A 1 83 ? -25.514 -3.242 24.419 1.00 86.62 83 ASN A O 1
ATOM 659 N N . LYS A 1 84 ? -24.900 -1.747 25.978 1.00 88.50 84 LYS A N 1
ATOM 660 C CA . LYS A 1 84 ? -24.638 -0.667 25.006 1.00 88.50 84 LYS A CA 1
ATOM 661 C C . LYS A 1 84 ? -23.451 -0.999 24.097 1.00 88.50 84 LYS A C 1
ATOM 663 O O . LYS A 1 84 ? -23.466 -0.634 22.923 1.00 88.50 84 LYS A O 1
ATOM 668 N N . VAL A 1 85 ? -22.459 -1.742 24.598 1.00 85.00 85 VAL A N 1
ATOM 669 C CA . VAL A 1 85 ? -21.332 -2.248 23.791 1.00 85.00 85 VAL A CA 1
ATOM 670 C C . VAL A 1 85 ? -21.831 -3.255 22.755 1.00 85.00 85 VAL A C 1
ATOM 672 O O . VAL A 1 85 ? -21.474 -3.155 21.584 1.00 85.00 85 VAL A O 1
ATOM 675 N N . LYS A 1 86 ? -22.719 -4.178 23.152 1.00 83.50 86 LYS A N 1
ATOM 676 C CA . LYS A 1 86 ? -23.338 -5.151 22.234 1.00 83.50 86 LYS A CA 1
ATOM 677 C C . LYS A 1 86 ? -24.142 -4.458 21.133 1.00 83.50 86 LYS A C 1
ATOM 679 O O . LYS A 1 86 ? -24.060 -4.858 19.975 1.00 83.50 86 LYS A O 1
ATOM 684 N N . ALA A 1 87 ? -24.867 -3.396 21.480 1.00 85.81 87 ALA A N 1
ATOM 685 C CA . ALA A 1 87 ? -25.650 -2.615 20.527 1.00 85.81 87 ALA A CA 1
ATOM 686 C C . ALA A 1 87 ? -24.795 -1.875 19.479 1.00 85.81 87 ALA A C 1
ATOM 688 O O . ALA A 1 87 ? -25.291 -1.607 18.387 1.00 85.81 87 ALA A O 1
ATOM 689 N N . MET A 1 88 ? -23.522 -1.565 19.769 1.00 82.75 88 MET A N 1
ATOM 690 C CA . MET A 1 88 ? -22.613 -0.959 18.782 1.00 82.75 88 MET A CA 1
ATOM 691 C C . MET A 1 88 ? -22.191 -1.921 17.667 1.00 82.75 88 MET A C 1
ATOM 693 O O . MET A 1 88 ? -21.872 -1.457 16.574 1.00 82.75 88 MET A O 1
ATOM 697 N N . GLY A 1 89 ? -22.212 -3.233 17.920 1.00 81.00 89 GLY A N 1
ATOM 698 C CA . GLY A 1 89 ? -21.870 -4.253 16.928 1.00 81.00 89 GLY A CA 1
ATOM 699 C C . GLY A 1 89 ? -20.426 -4.179 16.415 1.00 81.00 89 GLY A C 1
ATOM 700 O O . GLY A 1 89 ? -19.532 -3.657 17.082 1.00 81.00 89 GLY A O 1
ATOM 701 N N . ASP A 1 90 ? -20.198 -4.739 15.223 1.00 81.50 90 ASP A N 1
ATOM 702 C CA . ASP A 1 90 ? -18.901 -4.708 14.537 1.00 81.50 90 ASP A CA 1
ATOM 703 C C . ASP A 1 90 ? -18.634 -3.317 13.921 1.00 81.50 90 ASP A C 1
ATOM 705 O O . ASP A 1 90 ? -19.402 -2.872 13.061 1.00 81.50 90 ASP A O 1
ATOM 709 N N . PRO A 1 91 ? -17.540 -2.628 14.299 1.00 84.62 91 PRO A N 1
ATOM 710 C CA . PRO A 1 91 ? -17.222 -1.309 13.770 1.00 84.62 91 PRO A CA 1
ATOM 711 C C . PRO A 1 91 ? -16.723 -1.304 12.315 1.00 84.62 91 PRO A C 1
ATOM 713 O O . PRO A 1 91 ? -16.691 -0.220 11.727 1.00 84.62 91 PRO A O 1
ATOM 716 N N . PHE A 1 92 ? -16.322 -2.445 11.734 1.00 84.19 92 PHE A N 1
ATOM 717 C CA . PHE A 1 92 ? -15.709 -2.520 10.394 1.00 84.19 92 PHE A CA 1
ATOM 718 C C . PHE A 1 92 ? -16.704 -2.865 9.281 1.00 84.19 92 PHE A C 1
ATOM 720 O O . PHE A 1 92 ? -16.615 -2.283 8.198 1.00 84.19 92 PHE A O 1
ATOM 727 N N . GLY A 1 93 ? -17.685 -3.731 9.548 1.00 85.94 93 GLY A N 1
ATOM 728 C CA . GLY A 1 93 ? -18.798 -3.999 8.636 1.00 85.94 93 GLY A CA 1
ATOM 729 C C . GLY A 1 93 ? -18.376 -4.513 7.252 1.00 85.94 93 GLY A C 1
ATOM 730 O O . GLY A 1 93 ? -17.235 -4.923 7.019 1.00 85.94 93 GLY A O 1
ATOM 731 N N . ASP A 1 94 ? -19.320 -4.517 6.309 1.00 89.62 94 ASP A N 1
ATOM 732 C CA . ASP A 1 94 ? -19.080 -5.058 4.964 1.00 89.62 94 ASP A CA 1
ATOM 733 C C . ASP A 1 94 ? -18.350 -4.077 4.038 1.00 89.62 94 ASP A C 1
ATOM 735 O O . ASP A 1 94 ? -17.570 -4.509 3.192 1.00 89.62 94 ASP A O 1
ATOM 739 N N . GLU A 1 95 ? -18.487 -2.765 4.266 1.00 92.31 95 GLU A N 1
ATOM 740 C CA . GLU A 1 95 ? -17.780 -1.729 3.498 1.00 92.31 95 GLU A CA 1
ATOM 741 C C . GLU A 1 95 ? -16.259 -1.941 3.524 1.00 92.31 95 GLU A C 1
ATOM 743 O O . GLU A 1 95 ? -15.608 -1.937 2.477 1.00 92.31 95 GLU A O 1
ATOM 748 N N . TYR A 1 96 ? -15.692 -2.196 4.707 1.00 93.31 96 TYR A N 1
ATOM 749 C CA . TYR A 1 96 ? -14.273 -2.514 4.851 1.00 93.31 96 TYR A CA 1
ATOM 750 C C . TYR A 1 96 ? -13.880 -3.759 4.046 1.00 93.31 96 TYR A C 1
ATOM 752 O O . TYR A 1 96 ? -12.862 -3.758 3.350 1.00 93.31 96 TYR A O 1
ATOM 760 N N . LYS A 1 97 ? -14.680 -4.829 4.130 1.00 92.88 97 LYS A N 1
ATOM 761 C CA . LYS A 1 97 ? -14.389 -6.103 3.457 1.00 92.88 97 LYS A CA 1
ATOM 762 C C . LYS A 1 97 ? -14.407 -5.935 1.942 1.00 92.88 97 LYS A C 1
ATOM 764 O O . LYS A 1 97 ? -13.528 -6.466 1.261 1.00 92.88 97 LYS A O 1
ATOM 769 N N . ASP A 1 98 ? -15.376 -5.194 1.423 1.00 95.44 98 ASP A N 1
ATOM 770 C CA . ASP A 1 98 ? -15.532 -4.960 -0.009 1.00 95.44 98 ASP A CA 1
ATOM 771 C C . ASP A 1 98 ? -14.420 -4.058 -0.551 1.00 95.44 98 ASP A C 1
ATOM 773 O O . ASP A 1 98 ? -13.790 -4.396 -1.558 1.00 95.44 98 ASP A O 1
ATOM 777 N N . GLN A 1 99 ? -14.080 -2.979 0.164 1.00 96.88 99 GLN A N 1
ATOM 778 C CA . GLN A 1 99 ? -12.933 -2.132 -0.179 1.00 96.88 99 GLN A CA 1
ATOM 779 C C . GLN A 1 99 ? -11.617 -2.917 -0.132 1.00 96.88 99 GLN A C 1
ATOM 781 O O . GLN A 1 99 ? -10.811 -2.815 -1.054 1.00 96.88 99 GLN A O 1
ATOM 786 N N . MET A 1 100 ? -11.407 -3.753 0.889 1.00 95.56 100 MET A N 1
ATOM 787 C CA . MET A 1 100 ? -10.209 -4.590 1.012 1.00 95.56 100 MET A CA 1
ATOM 788 C C . MET A 1 100 ? -10.075 -5.567 -0.164 1.00 95.56 100 MET A C 1
ATOM 790 O O . MET A 1 100 ? -9.001 -5.677 -0.761 1.00 95.56 100 MET A O 1
ATOM 794 N N . LYS A 1 101 ? -11.160 -6.259 -0.540 1.00 96.25 101 LYS A N 1
ATOM 795 C CA . LYS A 1 101 ? -11.177 -7.151 -1.712 1.00 96.25 101 LYS A CA 1
ATOM 796 C C . LYS A 1 101 ? -10.868 -6.386 -2.998 1.00 96.25 101 LYS A C 1
ATOM 798 O O . LYS A 1 101 ? -10.031 -6.835 -3.779 1.00 96.25 101 LYS A O 1
ATOM 803 N N . SER A 1 102 ? -11.505 -5.230 -3.195 1.00 96.75 102 SER A N 1
ATOM 804 C CA . SER A 1 102 ? -11.284 -4.389 -4.374 1.00 96.75 102 SER A CA 1
ATOM 805 C C . SER A 1 102 ? -9.839 -3.898 -4.464 1.00 96.75 102 SER A C 1
ATOM 807 O O . SER A 1 102 ? -9.237 -3.982 -5.531 1.00 96.75 102 SER A O 1
ATOM 809 N N . VAL A 1 103 ? -9.258 -3.418 -3.360 1.00 97.81 103 VAL A N 1
ATOM 810 C CA . VAL A 1 103 ? -7.869 -2.933 -3.320 1.00 97.81 103 VAL A CA 1
ATOM 811 C C . VAL A 1 103 ? -6.887 -4.058 -3.640 1.00 97.81 103 VAL A C 1
ATOM 813 O O . VAL A 1 103 ? -5.983 -3.856 -4.449 1.00 97.81 103 VAL A O 1
ATOM 816 N N . ARG A 1 104 ? -7.079 -5.259 -3.079 1.00 96.62 104 ARG A N 1
ATOM 817 C CA . ARG A 1 104 ? -6.227 -6.420 -3.389 1.00 96.62 104 ARG A CA 1
ATOM 818 C C . ARG A 1 104 ? -6.315 -6.835 -4.857 1.00 96.62 104 ARG A C 1
ATOM 820 O O . ARG A 1 104 ? -5.290 -7.155 -5.456 1.00 96.62 104 ARG A O 1
ATOM 827 N N . ALA A 1 105 ? -7.513 -6.817 -5.441 1.00 97.00 105 ALA A N 1
ATOM 828 C CA . ALA A 1 105 ? -7.694 -7.116 -6.860 1.00 97.00 105 ALA A CA 1
ATOM 829 C C . ALA A 1 105 ? -6.939 -6.106 -7.742 1.00 97.00 105 ALA A C 1
ATOM 831 O O . ALA A 1 105 ? -6.170 -6.506 -8.616 1.00 97.00 105 ALA A O 1
ATOM 832 N N . ASP A 1 106 ? -7.077 -4.809 -7.457 1.00 95.38 106 ASP A N 1
ATOM 833 C CA . ASP A 1 106 ? -6.378 -3.754 -8.198 1.00 95.38 106 ASP A CA 1
ATOM 834 C C . ASP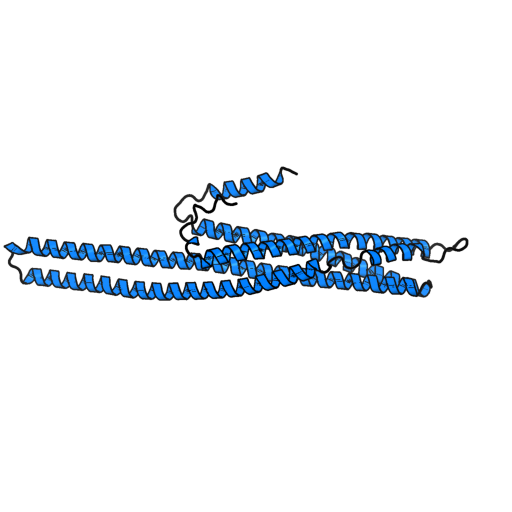 A 1 106 ? -4.850 -3.853 -8.048 1.00 95.38 106 ASP A C 1
ATOM 836 O O . ASP A 1 106 ? -4.119 -3.677 -9.025 1.00 95.38 106 ASP A O 1
ATOM 840 N N . GLN A 1 107 ? -4.355 -4.176 -6.848 1.00 96.06 107 GLN A N 1
ATOM 841 C CA . GLN A 1 107 ? -2.927 -4.392 -6.586 1.00 96.06 107 GLN A CA 1
ATOM 842 C C . GLN A 1 107 ? -2.356 -5.542 -7.430 1.00 96.06 107 GLN A C 1
ATOM 844 O O . GLN A 1 107 ? -1.279 -5.398 -8.011 1.00 96.06 107 GLN A O 1
ATOM 849 N N . LEU A 1 108 ? -3.082 -6.658 -7.560 1.00 96.62 108 LEU A N 1
ATOM 850 C CA . LEU A 1 108 ? -2.670 -7.787 -8.403 1.00 96.62 108 LEU A CA 1
ATOM 851 C C . LEU A 1 108 ? -2.618 -7.406 -9.887 1.00 96.62 108 LEU A C 1
ATOM 853 O O . LEU A 1 108 ? -1.614 -7.669 -10.553 1.00 96.62 108 LEU A O 1
ATOM 857 N N . VAL A 1 109 ? -3.658 -6.731 -10.386 1.00 96.69 109 VAL A N 1
ATOM 858 C CA . VAL A 1 109 ? -3.710 -6.257 -11.779 1.00 96.69 109 VAL A CA 1
ATOM 859 C C . VAL A 1 109 ? -2.558 -5.291 -12.071 1.00 96.69 109 VAL A C 1
ATOM 861 O O . VAL A 1 109 ? -1.951 -5.344 -13.142 1.00 96.69 109 VAL A O 1
ATOM 864 N N . LEU A 1 110 ? -2.216 -4.413 -11.125 1.00 96.56 110 LEU A N 1
ATOM 865 C CA . LEU A 1 110 ? -1.076 -3.511 -11.269 1.00 96.56 110 LEU A CA 1
ATOM 866 C C . LEU A 1 110 ? 0.250 -4.259 -11.385 1.00 96.56 110 LEU A C 1
ATOM 868 O O . LEU A 1 110 ? 1.027 -3.962 -12.293 1.00 96.56 110 LEU A O 1
ATOM 872 N N . LEU A 1 111 ? 0.508 -5.232 -10.507 1.00 96.38 111 LEU A N 1
ATOM 873 C CA . LEU A 1 111 ? 1.737 -6.028 -10.547 1.00 96.38 111 LEU A CA 1
ATOM 874 C C . LEU A 1 111 ? 1.906 -6.763 -11.879 1.00 96.38 111 LEU A C 1
ATOM 876 O O . LEU A 1 111 ? 3.001 -6.748 -12.454 1.00 96.38 111 LEU A O 1
ATOM 880 N N . GLU A 1 112 ? 0.825 -7.345 -12.399 1.00 96.88 112 GLU A N 1
ATOM 881 C CA . GLU A 1 112 ? 0.813 -7.989 -13.712 1.00 96.88 112 GLU A CA 1
ATOM 882 C C . GLU A 1 112 ? 1.173 -6.991 -14.822 1.00 96.88 112 GLU A C 1
ATOM 884 O O . GLU A 1 112 ? 2.096 -7.231 -15.608 1.00 96.88 112 GLU A O 1
ATOM 889 N N . LYS A 1 113 ? 0.525 -5.821 -14.845 1.00 96.88 113 LYS A N 1
ATOM 890 C CA . LYS A 1 113 ? 0.782 -4.801 -15.870 1.00 96.88 113 LYS A CA 1
ATOM 891 C C . LYS A 1 113 ? 2.169 -4.166 -15.761 1.00 96.88 113 LYS A C 1
ATOM 893 O O . LYS A 1 113 ? 2.776 -3.865 -16.793 1.00 96.88 113 LYS A O 1
ATOM 898 N N . PHE A 1 114 ? 2.712 -3.987 -14.553 1.00 95.88 114 PHE A N 1
ATOM 899 C CA . PHE A 1 114 ? 4.105 -3.559 -14.380 1.00 95.88 114 PHE A CA 1
ATOM 900 C C . PHE A 1 114 ? 5.059 -4.576 -14.997 1.00 95.88 114 PHE A C 1
ATOM 902 O O . PHE A 1 114 ? 5.978 -4.190 -15.723 1.00 95.88 114 PHE A O 1
ATOM 909 N N . HIS A 1 115 ? 4.834 -5.867 -14.744 1.00 95.50 115 HIS A N 1
ATOM 910 C CA . HIS A 1 115 ? 5.653 -6.930 -15.310 1.00 95.50 115 HIS A CA 1
ATOM 911 C C . HIS A 1 115 ? 5.570 -6.956 -16.842 1.00 95.50 115 HIS A C 1
ATOM 913 O O . HIS A 1 115 ? 6.605 -6.914 -17.516 1.00 95.50 115 HIS A O 1
ATOM 919 N N . GLU A 1 116 ? 4.357 -6.954 -17.399 1.00 96.44 116 GLU A N 1
ATOM 920 C CA . GLU A 1 116 ? 4.128 -6.980 -18.844 1.00 96.44 116 GLU A CA 1
ATOM 921 C C . GLU A 1 116 ? 4.826 -5.804 -19.542 1.00 96.44 116 GLU A C 1
ATOM 923 O O . GLU A 1 116 ? 5.582 -5.989 -20.508 1.00 96.44 116 GLU A O 1
ATOM 928 N N . LEU A 1 117 ? 4.633 -4.584 -19.027 1.00 94.88 117 LEU A N 1
ATOM 929 C CA . LEU A 1 117 ? 5.226 -3.395 -19.622 1.00 94.88 117 LEU A CA 1
ATOM 930 C C . LEU A 1 117 ? 6.752 -3.385 -19.466 1.00 94.88 117 LEU A C 1
ATOM 932 O O . LEU A 1 117 ? 7.454 -3.042 -20.420 1.00 94.88 117 LEU A O 1
ATOM 936 N N . ALA A 1 118 ? 7.293 -3.816 -18.323 1.00 94.12 118 ALA A N 1
ATOM 937 C CA . ALA A 1 118 ? 8.738 -3.920 -18.120 1.00 94.12 118 ALA A CA 1
ATOM 938 C C . ALA A 1 118 ? 9.393 -4.884 -19.127 1.00 94.12 118 ALA A C 1
ATOM 940 O O . ALA A 1 118 ? 10.393 -4.530 -19.765 1.00 94.12 118 ALA A O 1
ATOM 941 N N . VAL A 1 119 ? 8.800 -6.065 -19.345 1.00 95.19 119 VAL A N 1
ATOM 942 C CA . VAL A 1 119 ? 9.272 -7.052 -20.334 1.00 95.19 119 VAL A CA 1
ATOM 943 C C . VAL A 1 119 ? 9.179 -6.492 -21.756 1.00 95.19 119 VAL A C 1
ATOM 945 O O . VAL A 1 119 ? 10.133 -6.598 -22.542 1.00 95.19 119 VAL A O 1
ATOM 948 N N . LYS A 1 120 ? 8.062 -5.836 -22.097 1.00 94.69 120 LYS A N 1
ATOM 949 C CA . LYS A 1 120 ? 7.881 -5.170 -23.395 1.00 94.69 120 LYS A CA 1
ATOM 950 C C . LYS A 1 120 ? 8.956 -4.108 -23.632 1.00 94.69 120 LYS A C 1
ATOM 952 O O . LYS A 1 120 ? 9.563 -4.103 -24.708 1.00 94.69 120 LYS A O 1
ATOM 957 N N . LEU A 1 121 ? 9.235 -3.245 -22.655 1.00 93.06 121 LEU A N 1
ATOM 958 C CA . LEU A 1 121 ? 10.262 -2.201 -22.753 1.00 93.06 121 LEU A CA 1
ATOM 959 C C . LEU A 1 121 ? 11.666 -2.793 -22.937 1.00 93.06 121 LEU A C 1
ATOM 961 O O . LEU A 1 121 ? 12.398 -2.358 -23.833 1.00 93.06 121 LEU A O 1
ATOM 965 N N . ASP A 1 122 ? 12.014 -3.844 -22.193 1.00 94.12 122 ASP A N 1
ATOM 966 C CA . ASP A 1 122 ? 13.294 -4.544 -22.347 1.00 94.12 122 ASP A CA 1
ATOM 967 C C . ASP A 1 122 ? 13.451 -5.176 -23.731 1.00 94.12 122 ASP A C 1
ATOM 969 O O . ASP A 1 122 ? 14.515 -5.085 -24.358 1.00 94.12 122 ASP A O 1
ATOM 973 N N . SER A 1 123 ? 12.384 -5.786 -24.252 1.00 94.81 123 SER A N 1
ATOM 974 C CA . SER A 1 123 ? 12.387 -6.367 -25.595 1.00 94.81 123 SER A CA 1
ATOM 975 C C . SER A 1 123 ? 12.567 -5.291 -26.676 1.00 94.81 123 SER A C 1
ATOM 977 O O . SER A 1 123 ? 13.403 -5.450 -27.577 1.00 94.81 123 SER A O 1
ATOM 979 N N . LYS A 1 124 ? 11.858 -4.155 -26.558 1.00 91.94 124 LYS A N 1
ATOM 980 C CA . LYS A 1 124 ? 11.968 -2.994 -27.457 1.00 91.94 124 LYS A CA 1
ATOM 981 C C . LYS A 1 124 ? 13.393 -2.436 -27.423 1.00 91.94 124 LYS A C 1
ATOM 983 O O . LYS A 1 124 ? 13.986 -2.216 -28.483 1.00 91.94 124 LYS A O 1
ATOM 988 N N . LYS A 1 125 ? 13.992 -2.306 -26.235 1.00 91.62 125 LYS A N 1
ATOM 989 C CA . LYS A 1 125 ? 15.377 -1.848 -26.061 1.00 91.62 125 LYS A CA 1
ATOM 990 C C . LYS A 1 125 ? 16.381 -2.802 -26.708 1.00 91.62 125 LYS A C 1
ATOM 992 O O . LYS A 1 125 ? 17.250 -2.354 -27.454 1.00 91.62 125 LYS A O 1
ATOM 997 N N . LYS A 1 126 ? 16.257 -4.117 -26.486 1.00 94.31 126 LYS A N 1
ATOM 998 C CA . LYS A 1 126 ? 17.133 -5.137 -27.101 1.00 94.31 126 LYS A CA 1
ATOM 999 C C . LYS A 1 126 ? 17.077 -5.085 -28.632 1.00 94.31 126 LYS A C 1
ATOM 1001 O O . LYS A 1 126 ? 18.128 -5.064 -29.279 1.00 94.31 126 LYS A O 1
ATOM 1006 N N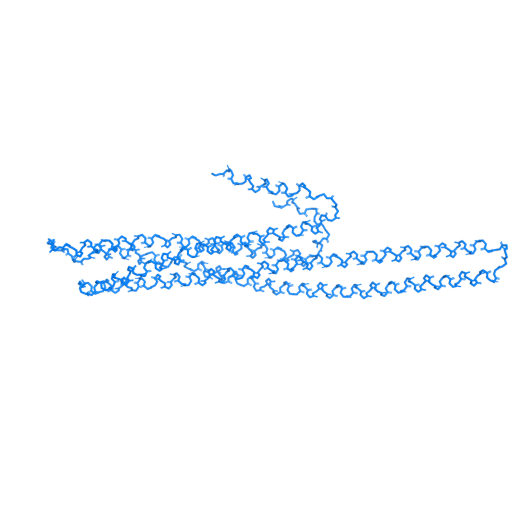 . LYS A 1 127 ? 15.871 -5.006 -29.212 1.00 93.31 127 LYS A N 1
ATOM 1007 C CA . LYS A 1 127 ? 15.663 -4.862 -30.666 1.00 93.31 127 LYS A CA 1
ATOM 1008 C C . LYS A 1 127 ? 16.309 -3.581 -31.196 1.00 93.31 127 LYS A C 1
ATOM 1010 O O . LYS A 1 127 ? 17.035 -3.622 -32.189 1.00 93.31 127 LYS A O 1
ATOM 1015 N N . LEU A 1 128 ? 16.107 -2.458 -30.508 1.00 91.00 128 LEU A N 1
ATOM 1016 C CA . LEU A 1 128 ? 16.650 -1.167 -30.923 1.00 91.00 128 LEU A CA 1
ATOM 1017 C C . LEU A 1 128 ? 18.183 -1.121 -30.823 1.00 91.00 128 LEU A C 1
ATOM 1019 O O . LEU A 1 128 ? 18.832 -0.653 -31.757 1.00 91.00 128 LEU A O 1
ATOM 1023 N N . LYS A 1 129 ? 18.767 -1.720 -29.778 1.00 91.00 129 LYS A N 1
ATOM 1024 C CA . LYS A 1 129 ? 20.221 -1.879 -29.617 1.00 91.00 129 LYS A CA 1
ATOM 1025 C C . LYS A 1 129 ? 20.834 -2.710 -30.738 1.00 91.00 129 LYS A C 1
ATOM 1027 O O . LYS A 1 129 ? 21.880 -2.336 -31.269 1.00 91.00 129 LYS A O 1
ATOM 1032 N N . ARG A 1 130 ? 20.180 -3.812 -31.128 1.00 93.56 130 ARG A N 1
ATOM 1033 C CA . ARG A 1 130 ? 20.601 -4.636 -32.272 1.00 93.56 130 ARG A CA 1
ATOM 1034 C C . ARG A 1 130 ? 20.533 -3.838 -33.573 1.00 93.56 130 ARG A C 1
ATOM 1036 O O . ARG A 1 130 ? 21.521 -3.789 -34.296 1.00 93.56 130 ARG A O 1
ATOM 1043 N N . ARG A 1 131 ? 19.415 -3.149 -33.830 1.00 90.06 131 ARG A N 1
ATOM 1044 C CA . ARG A 1 131 ? 19.246 -2.311 -35.026 1.00 90.06 131 ARG A CA 1
ATOM 1045 C C . ARG A 1 131 ? 20.289 -1.195 -35.084 1.00 90.06 131 ARG A C 1
ATOM 1047 O O . ARG A 1 131 ? 20.853 -0.963 -36.142 1.00 90.06 131 ARG A O 1
ATOM 1054 N N . ARG A 1 132 ? 20.595 -0.547 -33.955 1.00 90.69 132 ARG A N 1
ATOM 1055 C CA . ARG A 1 132 ? 21.625 0.498 -33.890 1.00 90.69 132 ARG A CA 1
ATOM 1056 C C . ARG A 1 132 ? 22.995 -0.056 -34.260 1.00 90.69 132 ARG A C 1
ATOM 1058 O O . ARG A 1 132 ? 23.692 0.577 -35.036 1.00 90.69 132 ARG A O 1
ATOM 1065 N N . ARG A 1 133 ? 23.365 -1.236 -33.745 1.00 91.94 133 ARG A N 1
ATOM 1066 C CA . ARG A 1 133 ? 24.628 -1.903 -34.108 1.00 91.94 133 ARG A CA 1
ATOM 1067 C C . ARG A 1 133 ? 24.702 -2.182 -35.608 1.00 91.94 133 ARG A C 1
ATOM 1069 O O . ARG A 1 133 ? 25.691 -1.810 -36.220 1.00 91.94 133 ARG A O 1
ATOM 1076 N N . LEU A 1 134 ? 23.650 -2.762 -36.192 1.00 92.50 134 LEU A N 1
ATOM 1077 C CA . LEU A 1 134 ? 23.598 -3.051 -37.630 1.00 92.50 134 LEU A CA 1
ATOM 1078 C C . LEU A 1 134 ? 23.724 -1.781 -38.474 1.00 92.50 134 LEU A C 1
ATOM 1080 O O . LEU A 1 134 ? 24.549 -1.724 -39.375 1.00 92.50 134 LEU A O 1
ATOM 1084 N N . VAL A 1 135 ? 22.960 -0.739 -38.141 1.00 87.25 135 VAL A N 1
ATOM 1085 C CA . VAL A 1 135 ? 23.025 0.550 -38.840 1.00 87.25 135 VAL A CA 1
ATOM 1086 C C . VAL A 1 135 ? 24.420 1.163 -38.718 1.00 87.25 135 VAL A C 1
ATOM 1088 O O . VAL A 1 135 ? 24.982 1.594 -39.716 1.00 87.25 135 VAL A O 1
ATOM 1091 N N . THR A 1 136 ? 25.017 1.161 -37.524 1.00 87.81 136 THR A N 1
ATOM 1092 C CA . THR A 1 136 ? 26.380 1.669 -37.325 1.00 87.81 136 THR A CA 1
ATOM 1093 C C . THR A 1 136 ? 27.414 0.888 -38.142 1.00 87.81 136 THR A C 1
ATOM 1095 O O . THR A 1 136 ? 28.285 1.520 -38.729 1.00 87.81 136 THR A O 1
ATOM 1098 N N . ILE A 1 137 ? 27.298 -0.442 -38.246 1.00 90.56 137 ILE A N 1
ATOM 1099 C CA . ILE A 1 137 ? 28.181 -1.264 -39.091 1.00 90.56 137 ILE A CA 1
ATOM 1100 C C . ILE A 1 137 ? 28.015 -0.900 -40.572 1.00 90.56 137 ILE A C 1
ATOM 1102 O O . ILE A 1 137 ? 29.015 -0.706 -41.252 1.00 90.56 137 ILE A O 1
ATOM 1106 N N . ILE A 1 138 ? 26.779 -0.753 -41.063 1.00 88.75 138 ILE A N 1
ATOM 1107 C CA . ILE A 1 138 ? 26.504 -0.402 -42.468 1.00 88.75 138 ILE A CA 1
ATOM 1108 C C . ILE A 1 138 ? 27.096 0.968 -42.820 1.00 88.75 138 ILE A C 1
ATOM 1110 O O . ILE A 1 138 ? 27.798 1.087 -43.820 1.00 88.75 138 ILE A O 1
ATOM 1114 N N . TYR A 1 139 ? 26.861 1.991 -41.991 1.00 85.44 139 TYR A N 1
ATOM 1115 C CA . TYR A 1 139 ? 27.414 3.329 -42.235 1.00 85.44 139 TYR A CA 1
ATOM 1116 C C . TYR A 1 139 ? 28.947 3.347 -42.160 1.00 85.44 139 TYR A C 1
ATOM 1118 O O . TYR A 1 139 ? 29.580 4.027 -42.963 1.00 85.44 139 TYR A O 1
ATOM 1126 N N . ALA A 1 140 ? 29.550 2.584 -41.241 1.00 85.56 140 ALA A N 1
ATOM 1127 C CA . ALA A 1 140 ? 31.005 2.466 -41.149 1.00 85.56 140 ALA A CA 1
ATOM 1128 C C . ALA A 1 140 ? 31.605 1.753 -42.373 1.00 85.56 140 ALA A C 1
ATOM 1130 O O . ALA A 1 140 ? 32.584 2.231 -42.940 1.00 85.56 140 ALA A O 1
ATOM 1131 N N . ALA A 1 141 ? 30.996 0.648 -42.814 1.00 89.25 141 ALA A N 1
ATOM 1132 C CA . ALA A 1 141 ? 31.428 -0.088 -43.998 1.00 89.25 141 ALA A CA 1
ATOM 1133 C C . ALA A 1 141 ? 31.292 0.753 -45.276 1.00 89.25 141 ALA A C 1
ATOM 1135 O O . ALA A 1 141 ? 32.206 0.761 -46.099 1.00 89.25 141 ALA A O 1
ATOM 1136 N N . ALA A 1 142 ? 30.193 1.502 -45.420 1.00 85.50 142 ALA A N 1
ATOM 1137 C CA . ALA A 1 142 ? 30.004 2.429 -46.531 1.00 85.50 142 ALA A CA 1
ATOM 1138 C C . ALA A 1 142 ? 31.103 3.502 -46.542 1.00 85.50 142 ALA A C 1
ATOM 1140 O O . ALA A 1 142 ? 31.792 3.640 -47.547 1.00 85.50 142 ALA A O 1
ATOM 1141 N N . ALA A 1 143 ? 31.331 4.189 -45.417 1.00 80.62 143 ALA A N 1
ATOM 1142 C CA . ALA A 1 143 ? 32.372 5.213 -45.314 1.00 80.62 143 ALA A CA 1
ATOM 1143 C C . ALA A 1 143 ? 33.773 4.671 -45.666 1.00 80.62 143 ALA A C 1
ATOM 1145 O O . ALA A 1 143 ? 34.500 5.297 -46.430 1.00 80.62 143 ALA A O 1
ATOM 1146 N N . LEU A 1 144 ? 34.138 3.479 -45.177 1.00 84.69 144 LEU A N 1
ATOM 1147 C CA . LEU A 1 144 ? 35.416 2.840 -45.519 1.00 84.69 144 LEU A CA 1
ATOM 1148 C C . LEU A 1 144 ? 35.516 2.464 -47.004 1.00 84.69 144 LEU A C 1
ATOM 1150 O O . LEU A 1 144 ? 36.569 2.642 -47.611 1.00 84.69 144 LEU A O 1
ATOM 1154 N N . SER A 1 145 ? 34.426 1.973 -47.597 1.00 83.25 145 SER A N 1
ATOM 1155 C CA . SER A 1 145 ? 34.390 1.604 -49.019 1.00 83.25 145 SER A CA 1
ATOM 1156 C C . SER A 1 145 ? 34.575 2.829 -49.916 1.00 83.25 145 SER A C 1
ATOM 1158 O O . SER A 1 145 ? 35.341 2.782 -50.873 1.00 83.25 145 SER A O 1
ATOM 1160 N N . PHE A 1 146 ? 33.931 3.949 -49.583 1.00 76.81 146 PHE A N 1
ATOM 1161 C CA . PHE A 1 146 ? 34.107 5.200 -50.317 1.00 76.81 146 PHE A CA 1
ATOM 1162 C C . PHE A 1 146 ? 35.517 5.781 -50.151 1.00 76.81 146 PHE A C 1
ATOM 1164 O O . PHE A 1 146 ? 36.078 6.247 -51.136 1.00 76.81 146 PHE A O 1
ATOM 1171 N N . LEU A 1 147 ? 36.135 5.699 -48.966 1.00 78.12 147 LEU A N 1
ATOM 1172 C CA . LEU A 1 147 ? 37.548 6.074 -48.791 1.00 78.12 147 LEU A CA 1
ATOM 1173 C C . LEU A 1 147 ? 38.491 5.233 -49.667 1.00 78.12 147 LEU A C 1
ATOM 1175 O O . LEU A 1 147 ? 39.452 5.762 -50.217 1.00 78.12 147 LEU A O 1
ATOM 1179 N N . ALA A 1 148 ? 38.214 3.937 -49.838 1.00 81.19 148 ALA A N 1
ATOM 1180 C CA . ALA A 1 148 ? 38.994 3.090 -50.739 1.00 81.19 148 ALA A CA 1
ATOM 1181 C C . ALA A 1 148 ? 38.821 3.492 -52.219 1.00 81.19 148 ALA A C 1
ATOM 1183 O O . ALA A 1 148 ? 39.795 3.482 -52.973 1.00 81.19 148 ALA A O 1
ATOM 1184 N N . ILE A 1 149 ? 37.606 3.888 -52.626 1.00 76.50 149 ILE A N 1
ATOM 1185 C CA . ILE A 1 149 ? 37.320 4.387 -53.982 1.00 76.50 149 ILE A CA 1
ATOM 1186 C C . ILE A 1 149 ? 38.067 5.701 -54.250 1.00 76.50 149 ILE A C 1
ATOM 1188 O O . ILE A 1 149 ? 38.681 5.829 -55.305 1.00 76.50 149 ILE A O 1
ATOM 1192 N N . GLU A 1 150 ? 38.082 6.636 -53.295 1.00 70.69 150 GLU A N 1
ATOM 1193 C CA . GLU A 1 150 ? 38.840 7.899 -53.389 1.00 70.69 150 GLU A CA 1
ATOM 1194 C C . GLU A 1 150 ? 40.326 7.655 -53.673 1.00 70.69 150 GLU A C 1
ATOM 1196 O O . GLU A 1 150 ? 40.898 8.233 -54.596 1.00 70.69 150 GLU A O 1
ATOM 1201 N N . ILE A 1 151 ? 40.945 6.734 -52.925 1.00 76.50 151 ILE A N 1
ATOM 1202 C CA . ILE A 1 151 ? 42.359 6.375 -53.104 1.00 76.50 151 ILE A CA 1
ATOM 1203 C C . ILE A 1 151 ? 42.604 5.795 -54.505 1.00 76.50 151 ILE A C 1
ATOM 1205 O O . ILE A 1 151 ? 43.596 6.139 -55.144 1.00 76.50 151 ILE A O 1
ATOM 1209 N N . CYS A 1 152 ? 41.701 4.949 -55.012 1.00 74.31 152 CYS A N 1
ATOM 1210 C CA . CYS A 1 152 ? 41.832 4.361 -56.349 1.00 74.31 152 CYS A CA 1
ATOM 1211 C C . CYS A 1 152 ? 41.664 5.401 -57.470 1.00 74.31 152 CYS A C 1
ATOM 1213 O O . CYS A 1 152 ? 42.408 5.377 -58.448 1.00 74.31 152 CYS A O 1
ATOM 1215 N N . VAL A 1 153 ? 40.721 6.337 -57.333 1.00 70.25 153 VAL A N 1
ATOM 1216 C CA . VAL A 1 153 ? 40.484 7.417 -58.307 1.00 70.25 153 VAL A CA 1
ATOM 1217 C C . VAL A 1 153 ? 41.708 8.326 -58.441 1.00 70.25 153 VAL A C 1
ATOM 1219 O O . VAL A 1 153 ? 42.077 8.681 -59.561 1.00 70.25 153 VAL A O 1
ATOM 1222 N N . CYS A 1 154 ? 42.389 8.631 -57.331 1.00 66.88 154 CYS A N 1
ATOM 1223 C CA . CYS A 1 154 ? 43.639 9.399 -57.330 1.00 66.88 154 CYS A CA 1
ATOM 1224 C C . CYS A 1 154 ? 44.774 8.744 -58.140 1.00 66.88 154 CYS A C 1
ATOM 1226 O O . CYS A 1 154 ? 45.678 9.448 -58.582 1.00 66.88 154 CYS A O 1
ATOM 1228 N N . ILE A 1 155 ? 44.742 7.421 -58.339 1.00 75.06 155 ILE A N 1
ATOM 1229 C CA . ILE A 1 155 ? 45.769 6.674 -59.087 1.00 75.06 155 ILE A CA 1
ATOM 1230 C C . ILE A 1 155 ? 45.463 6.646 -60.594 1.00 75.06 155 ILE A C 1
ATOM 1232 O O . ILE A 1 155 ? 46.384 6.634 -61.407 1.00 75.06 155 ILE A O 1
ATOM 1236 N N . VAL A 1 156 ? 44.182 6.617 -60.978 1.00 71.81 156 VAL A N 1
ATOM 1237 C CA . VAL A 1 156 ? 43.754 6.302 -62.357 1.00 71.81 156 VAL A CA 1
ATOM 1238 C C . VAL A 1 156 ? 43.374 7.547 -63.172 1.00 71.81 156 VAL A C 1
ATOM 1240 O O . VAL A 1 156 ? 43.463 7.525 -64.399 1.00 71.81 156 VAL A O 1
ATOM 1243 N N . VAL A 1 157 ? 42.941 8.640 -62.531 1.00 68.00 157 VAL A N 1
ATOM 1244 C CA . VAL A 1 157 ? 42.408 9.819 -63.239 1.00 68.00 157 VAL A CA 1
ATOM 1245 C C . VAL A 1 157 ? 43.515 10.837 -63.577 1.00 68.00 157 VAL A C 1
ATOM 1247 O O . VAL A 1 157 ? 44.289 11.211 -62.696 1.00 68.00 157 VAL A O 1
ATOM 1250 N N . PRO A 1 158 ? 43.582 11.350 -64.825 1.00 70.12 158 PRO A N 1
ATOM 1251 C CA . PRO A 1 158 ? 44.550 12.371 -65.225 1.00 70.12 158 PRO A CA 1
ATOM 1252 C C . PRO A 1 158 ? 44.462 13.669 -64.394 1.00 70.12 158 PRO A C 1
ATOM 1254 O O . PRO A 1 158 ? 43.351 14.105 -64.071 1.00 70.12 158 PRO A O 1
ATOM 1257 N N . PRO A 1 159 ? 45.590 14.370 -64.141 1.00 65.12 159 PRO A N 1
ATOM 1258 C CA . PRO A 1 159 ? 45.662 15.544 -63.259 1.00 65.12 159 PRO A CA 1
ATOM 1259 C C . PRO A 1 159 ? 44.650 16.661 -63.540 1.00 65.12 159 PRO A C 1
ATOM 1261 O O . PRO A 1 159 ? 44.193 17.337 -62.624 1.00 65.12 159 PRO A O 1
ATOM 1264 N N . LEU A 1 160 ? 44.266 16.828 -64.807 1.00 62.50 160 LEU A N 1
ATOM 1265 C CA . LEU A 1 160 ? 43.356 17.877 -65.272 1.00 62.50 160 LEU A CA 1
ATOM 1266 C C . LEU A 1 160 ? 41.876 17.612 -64.927 1.00 62.50 160 LEU A C 1
ATOM 1268 O O . LEU A 1 160 ? 41.082 18.547 -64.924 1.00 62.50 160 LEU A O 1
ATOM 1272 N N . ALA A 1 161 ? 41.500 16.364 -64.617 1.00 61.84 161 ALA A N 1
ATOM 1273 C CA . ALA A 1 161 ? 40.128 15.969 -64.270 1.00 61.84 161 ALA A CA 1
ATOM 1274 C C . ALA A 1 161 ? 39.950 15.581 -62.785 1.00 61.84 161 ALA A C 1
ATOM 1276 O O . ALA A 1 161 ? 38.817 15.427 -62.328 1.00 61.84 161 ALA A O 1
ATOM 1277 N N . LEU A 1 162 ? 41.045 15.466 -62.017 1.00 59.97 162 LEU A N 1
ATOM 1278 C CA . LEU A 1 162 ? 41.047 15.028 -60.611 1.00 59.97 162 LEU A CA 1
ATOM 1279 C C . LEU A 1 162 ? 40.203 15.915 -59.684 1.00 59.97 162 LEU A C 1
ATOM 1281 O O . LEU A 1 162 ? 39.501 15.397 -58.820 1.00 59.97 162 LEU A O 1
ATOM 1285 N N . GLY A 1 163 ? 40.233 17.238 -59.871 1.00 62.25 163 GLY A N 1
ATOM 1286 C CA . GLY A 1 163 ? 39.568 18.178 -58.961 1.00 62.25 163 GLY A CA 1
ATOM 1287 C C . GLY A 1 163 ? 38.065 17.920 -58.818 1.00 62.25 163 GLY A C 1
ATOM 1288 O O . GLY A 1 163 ? 37.562 17.786 -57.707 1.00 62.25 163 GLY A O 1
ATOM 1289 N N . ASN A 1 164 ? 37.348 17.779 -59.934 1.00 63.06 164 ASN A N 1
ATOM 1290 C CA . ASN A 1 164 ? 35.890 17.616 -59.916 1.00 63.06 164 ASN A CA 1
ATOM 1291 C C . ASN A 1 164 ? 35.453 16.254 -59.351 1.00 63.06 164 ASN A C 1
ATOM 1293 O O . ASN A 1 164 ? 34.426 16.166 -58.678 1.00 63.06 164 ASN A O 1
ATOM 1297 N N . VAL A 1 165 ? 36.237 15.199 -59.599 1.00 62.34 165 VAL A N 1
ATOM 1298 C CA . VAL A 1 165 ? 35.918 13.835 -59.150 1.00 62.34 165 VAL A CA 1
ATOM 1299 C C . VAL A 1 165 ? 36.173 13.678 -57.649 1.00 62.34 165 VAL A C 1
ATOM 1301 O O . VAL A 1 165 ? 35.316 13.144 -56.945 1.00 62.34 165 VAL A O 1
ATOM 1304 N N . VAL A 1 166 ? 37.284 14.224 -57.142 1.00 62.22 166 VAL A N 1
ATOM 1305 C CA . VAL A 1 166 ? 37.596 14.237 -55.703 1.00 62.22 166 VAL A CA 1
ATOM 1306 C C . VAL A 1 166 ? 36.567 15.071 -54.936 1.00 62.22 166 VAL A C 1
ATOM 1308 O O . VAL A 1 166 ? 36.051 14.616 -53.920 1.00 62.22 166 VAL A O 1
ATOM 1311 N N . TRP A 1 167 ? 36.170 16.253 -55.429 1.00 64.44 167 TRP A N 1
ATOM 1312 C CA . TRP A 1 167 ? 35.124 17.061 -54.779 1.00 64.44 167 TRP A CA 1
ATOM 1313 C C . TRP A 1 167 ? 33.775 16.331 -54.678 1.00 64.44 167 TRP A C 1
ATOM 1315 O O . TRP A 1 167 ? 33.126 16.381 -53.629 1.00 64.44 167 TRP A O 1
ATOM 1325 N N . ALA A 1 168 ? 33.358 15.628 -55.735 1.00 66.31 168 ALA A N 1
ATOM 1326 C CA . ALA A 1 168 ? 32.107 14.872 -55.741 1.00 66.31 168 ALA A CA 1
ATOM 1327 C C . ALA A 1 168 ? 32.130 13.693 -54.751 1.00 66.31 168 ALA A C 1
ATOM 1329 O O . ALA A 1 168 ? 31.166 13.485 -54.007 1.00 66.31 168 ALA A O 1
ATOM 1330 N N . ALA A 1 169 ? 33.233 12.947 -54.703 1.00 62.47 169 ALA A N 1
ATOM 1331 C CA . ALA A 1 169 ? 33.377 11.802 -53.814 1.00 62.47 169 ALA A CA 1
ATOM 1332 C C . ALA A 1 169 ? 33.547 12.235 -52.335 1.00 62.47 169 ALA A C 1
ATOM 1334 O O . ALA A 1 169 ? 32.904 11.663 -51.441 1.00 62.47 169 ALA A O 1
ATOM 1335 N N . THR A 1 170 ? 34.256 13.346 -52.084 1.00 62.06 170 THR A N 1
ATOM 1336 C CA . THR A 1 170 ? 34.439 13.906 -50.733 1.00 62.06 170 THR A CA 1
ATOM 1337 C C . THR A 1 170 ? 33.102 14.416 -50.183 1.00 62.06 170 THR A C 1
ATOM 1339 O O . THR A 1 170 ? 32.768 14.192 -49.014 1.00 62.06 170 THR A O 1
ATOM 1342 N N . GLY A 1 171 ? 32.286 15.045 -51.040 1.00 68.81 171 GLY A N 1
ATOM 1343 C CA . GLY A 1 171 ? 30.930 15.480 -50.704 1.00 68.81 171 GLY A CA 1
ATOM 1344 C C . GLY A 1 171 ? 30.010 14.317 -50.319 1.00 68.81 171 GLY A C 1
ATOM 1345 O O . GLY A 1 171 ? 29.281 14.412 -49.330 1.00 68.81 171 GLY A O 1
ATOM 1346 N N . LEU A 1 172 ? 30.079 13.188 -51.035 1.00 64.25 172 LEU A N 1
ATOM 1347 C CA . LEU A 1 172 ? 29.273 11.998 -50.729 1.00 64.25 172 LEU A CA 1
ATOM 1348 C C . LEU A 1 172 ? 29.661 11.360 -49.384 1.00 64.25 172 LEU A C 1
ATOM 1350 O O . LEU A 1 172 ? 28.787 11.028 -48.579 1.00 64.25 172 LEU A O 1
ATOM 1354 N N . ASN A 1 173 ? 30.962 11.242 -49.109 1.00 63.38 173 ASN A N 1
ATOM 1355 C CA . ASN A 1 173 ? 31.488 10.740 -47.836 1.00 63.38 173 ASN A CA 1
ATOM 1356 C C . ASN A 1 173 ? 31.015 11.577 -46.641 1.00 63.38 173 ASN A C 1
ATOM 1358 O O . ASN A 1 173 ? 30.573 11.036 -45.621 1.00 63.38 173 ASN A O 1
ATOM 1362 N N . TYR A 1 174 ? 31.052 12.902 -46.784 1.00 71.12 174 TYR A N 1
ATOM 1363 C CA . TYR A 1 174 ? 30.570 13.828 -45.765 1.00 71.12 174 TYR A CA 1
ATOM 1364 C C . TYR A 1 174 ? 29.073 13.637 -45.470 1.00 71.12 174 TYR A C 1
ATOM 1366 O O . TYR A 1 174 ? 28.665 13.610 -44.302 1.00 71.12 174 TYR A O 1
ATOM 1374 N N . VAL A 1 175 ? 28.253 13.435 -46.507 1.00 72.75 175 VAL A N 1
ATOM 1375 C CA . VAL A 1 175 ? 26.812 13.168 -46.361 1.00 72.75 175 VAL A CA 1
ATOM 1376 C C . VAL A 1 175 ? 26.570 11.840 -45.637 1.00 72.75 175 VAL A C 1
ATOM 1378 O O . VAL A 1 175 ? 25.793 11.799 -44.681 1.00 72.75 175 VAL A O 1
ATOM 1381 N N . ILE A 1 176 ? 27.271 10.767 -46.016 1.00 72.81 176 ILE A N 1
ATOM 1382 C CA . ILE A 1 176 ? 27.133 9.439 -45.390 1.00 72.81 176 ILE A CA 1
ATOM 1383 C C . ILE A 1 176 ? 27.541 9.483 -43.912 1.00 72.81 176 ILE A C 1
ATOM 1385 O O . ILE A 1 176 ? 26.801 8.993 -43.051 1.00 72.81 176 ILE A O 1
ATOM 1389 N N . GLY A 1 177 ? 28.675 10.114 -43.597 1.00 72.75 177 GLY A N 1
ATOM 1390 C CA . GLY A 1 177 ? 29.148 10.276 -42.222 1.00 72.75 177 GLY A CA 1
ATOM 1391 C C . GLY A 1 177 ? 28.170 11.081 -41.362 1.00 72.75 177 GLY A C 1
ATOM 1392 O O . GLY A 1 177 ? 27.793 10.652 -40.267 1.00 72.75 177 GLY A O 1
ATOM 1393 N N . THR A 1 178 ? 27.685 12.211 -41.880 1.00 78.94 178 THR A N 1
ATOM 1394 C CA . THR A 1 178 ? 26.762 13.101 -41.159 1.00 78.94 178 THR A CA 1
ATOM 1395 C C . THR A 1 178 ? 25.417 12.425 -40.887 1.00 78.94 178 THR A C 1
ATOM 1397 O O . THR A 1 178 ? 24.934 12.429 -39.750 1.00 78.94 178 THR A O 1
ATOM 1400 N N . VAL A 1 179 ? 24.822 11.780 -41.896 1.00 79.12 179 VAL A N 1
ATOM 1401 C CA . VAL A 1 179 ? 23.545 11.068 -41.741 1.00 79.12 179 VAL A CA 1
ATOM 1402 C C . VAL A 1 179 ? 23.694 9.884 -40.779 1.00 79.12 179 VAL A C 1
ATOM 1404 O O . VAL A 1 179 ? 22.849 9.701 -39.898 1.00 79.12 179 VAL A O 1
ATOM 1407 N N . GLY A 1 180 ? 24.794 9.128 -40.863 1.00 79.50 180 GLY A N 1
ATOM 1408 C CA . GLY A 1 180 ? 25.077 8.016 -39.953 1.00 79.50 180 GLY A CA 1
ATOM 1409 C C . GLY A 1 180 ? 25.138 8.440 -38.481 1.00 79.50 180 GLY A C 1
ATOM 1410 O O . GLY A 1 180 ? 24.529 7.796 -37.616 1.00 79.50 180 GLY A O 1
ATOM 1411 N N . VAL A 1 181 ? 25.799 9.566 -38.185 1.00 83.75 181 VAL A N 1
ATOM 1412 C CA . VAL A 1 181 ? 25.873 10.140 -36.829 1.00 83.75 181 VAL A CA 1
ATOM 1413 C C . VAL A 1 181 ? 24.492 10.571 -36.328 1.00 83.75 181 VAL A C 1
ATOM 1415 O O . VAL A 1 181 ? 24.135 10.276 -35.180 1.00 83.75 181 VAL A O 1
ATOM 1418 N N . LEU A 1 182 ? 23.687 11.221 -37.175 1.00 85.62 182 LEU A N 1
ATOM 1419 C CA . LEU A 1 182 ? 22.329 11.642 -36.820 1.00 85.62 182 LEU A CA 1
ATOM 1420 C C . LEU A 1 182 ? 21.436 10.440 -36.491 1.00 85.62 182 LEU A C 1
ATOM 1422 O O . LEU A 1 182 ? 20.799 10.421 -35.432 1.00 85.62 182 LEU A O 1
ATOM 1426 N N . VAL A 1 183 ? 21.435 9.405 -37.335 1.00 84.38 183 VAL A N 1
ATOM 1427 C CA . VAL A 1 183 ? 20.645 8.185 -37.105 1.00 84.38 183 VAL A CA 1
ATOM 1428 C C . VAL A 1 183 ? 21.089 7.490 -35.817 1.00 84.38 183 VAL A C 1
ATOM 1430 O O . VAL A 1 183 ? 20.246 7.155 -34.977 1.00 84.38 183 VAL A O 1
ATOM 1433 N N . HIS A 1 184 ? 22.399 7.338 -35.593 1.00 85.69 184 HIS A N 1
ATOM 1434 C CA . HIS A 1 184 ? 22.923 6.766 -34.352 1.00 85.69 184 HIS A CA 1
ATOM 1435 C C . HIS A 1 184 ? 22.460 7.560 -33.120 1.00 85.69 184 HIS A C 1
ATOM 1437 O O . HIS A 1 184 ? 21.997 6.968 -32.137 1.00 85.69 184 HIS A O 1
ATOM 1443 N N . LYS A 1 185 ? 22.539 8.897 -33.170 1.00 85.81 185 LYS A N 1
ATOM 1444 C CA . LYS A 1 185 ? 22.121 9.789 -32.079 1.00 85.81 185 LYS A CA 1
ATOM 1445 C C . LYS A 1 185 ? 20.627 9.660 -31.783 1.00 85.81 185 LYS A C 1
ATOM 1447 O O . LYS A 1 185 ? 20.256 9.538 -30.615 1.00 85.81 185 LYS A O 1
ATOM 1452 N N . VAL A 1 186 ? 19.777 9.613 -32.812 1.00 84.56 186 VAL A N 1
ATOM 1453 C CA . VAL A 1 186 ? 18.324 9.413 -32.665 1.00 84.56 186 VAL A CA 1
ATOM 1454 C C . VAL A 1 186 ? 18.016 8.060 -32.022 1.00 84.56 186 VAL A C 1
ATOM 1456 O O . VAL A 1 186 ? 17.224 7.992 -31.083 1.00 84.56 186 VAL A O 1
ATOM 1459 N N . MET A 1 187 ? 18.664 6.981 -32.468 1.00 84.75 187 MET A N 1
ATOM 1460 C CA . MET A 1 187 ? 18.470 5.650 -31.882 1.00 84.75 187 MET A CA 1
ATOM 1461 C C . MET A 1 187 ? 18.944 5.600 -30.428 1.00 84.75 187 MET A C 1
ATOM 1463 O O . MET A 1 187 ? 18.231 5.103 -29.562 1.00 84.75 187 MET A O 1
ATOM 1467 N N . LYS A 1 188 ? 20.112 6.178 -30.124 1.00 87.06 188 LYS A N 1
ATOM 1468 C CA . LYS A 1 188 ? 20.630 6.273 -28.753 1.00 87.06 188 LYS A CA 1
ATOM 1469 C C . LYS A 1 188 ? 19.709 7.089 -27.841 1.00 87.06 188 LYS A C 1
ATOM 1471 O O . LYS A 1 188 ? 19.538 6.707 -26.688 1.00 87.06 188 LYS A O 1
ATOM 1476 N N . LYS A 1 189 ? 19.092 8.166 -28.344 1.00 87.50 189 LYS A N 1
ATOM 1477 C CA . LYS A 1 189 ? 18.072 8.922 -27.601 1.00 87.50 189 LYS A CA 1
ATOM 1478 C C . LYS A 1 189 ? 16.865 8.037 -27.270 1.00 87.50 189 LYS A C 1
ATOM 1480 O O . LYS A 1 189 ? 16.502 7.949 -26.106 1.00 87.50 189 LYS A O 1
ATOM 1485 N N . ARG A 1 190 ? 16.335 7.292 -28.248 1.00 85.38 190 ARG A N 1
ATOM 1486 C CA . ARG A 1 190 ? 15.211 6.364 -28.022 1.00 85.38 190 ARG A CA 1
ATOM 1487 C C . ARG A 1 190 ? 15.523 5.269 -26.997 1.00 85.38 190 ARG A C 1
ATOM 1489 O O . ARG A 1 190 ? 14.639 4.900 -26.237 1.00 85.38 190 ARG A O 1
ATOM 1496 N N . GLU A 1 191 ? 16.753 4.748 -26.949 1.00 88.44 191 GLU A N 1
ATOM 1497 C CA . GLU A 1 191 ? 17.142 3.803 -25.883 1.00 88.44 191 GLU A CA 1
ATOM 1498 C C . GLU A 1 191 ? 17.063 4.439 -24.498 1.00 88.44 191 GLU A C 1
ATOM 1500 O O . GLU A 1 191 ? 16.529 3.820 -23.585 1.00 88.44 191 GLU A O 1
ATOM 1505 N N . LYS A 1 192 ? 17.562 5.674 -24.355 1.00 88.44 192 LYS A N 1
ATOM 1506 C CA . LYS A 1 192 ? 17.475 6.414 -23.091 1.00 88.44 192 LYS A CA 1
ATOM 1507 C C . LYS A 1 192 ? 16.026 6.692 -22.698 1.00 88.44 192 LYS A C 1
ATOM 1509 O O . LYS A 1 192 ? 15.705 6.631 -21.519 1.00 88.44 192 LYS A O 1
ATOM 1514 N N . ASP A 1 193 ? 15.158 6.978 -23.665 1.00 86.44 193 ASP A N 1
ATOM 1515 C CA . ASP A 1 193 ? 13.734 7.191 -23.399 1.00 86.44 193 ASP A CA 1
ATOM 1516 C C . ASP A 1 193 ? 13.063 5.897 -22.902 1.00 86.44 193 ASP A C 1
ATOM 1518 O O . ASP A 1 193 ? 12.294 5.944 -21.947 1.00 86.44 193 ASP A O 1
ATOM 1522 N N . LEU A 1 194 ? 13.401 4.731 -23.474 1.00 89.69 194 LEU A N 1
ATOM 1523 C CA . LEU A 1 194 ? 12.931 3.430 -22.972 1.00 89.69 194 LEU A CA 1
ATOM 1524 C C . LEU A 1 194 ? 13.447 3.128 -21.557 1.00 89.69 194 LEU A C 1
ATOM 1526 O O . LEU A 1 194 ? 12.704 2.568 -20.755 1.00 89.69 194 LEU A O 1
ATOM 1530 N N . ASP A 1 195 ? 14.684 3.519 -21.240 1.00 90.06 195 ASP A N 1
ATOM 1531 C CA . ASP A 1 195 ? 15.242 3.373 -19.890 1.00 90.06 195 ASP A CA 1
ATOM 1532 C C . ASP A 1 195 ? 14.493 4.224 -18.868 1.00 90.06 195 ASP A C 1
ATOM 1534 O O . ASP A 1 195 ? 14.099 3.708 -17.826 1.00 90.06 195 ASP A O 1
ATOM 1538 N N . LYS A 1 196 ? 14.196 5.482 -19.207 1.00 89.56 196 LYS A N 1
ATOM 1539 C CA . LYS A 1 196 ? 13.366 6.358 -18.369 1.00 89.56 196 LYS A CA 1
ATOM 1540 C C . LYS A 1 196 ? 11.959 5.798 -18.168 1.00 89.56 196 LYS A C 1
ATOM 1542 O O . LYS A 1 196 ? 11.445 5.822 -17.059 1.00 89.56 196 LYS A O 1
ATOM 1547 N N . GLN A 1 197 ? 11.329 5.272 -19.223 1.00 90.31 197 GLN A N 1
ATOM 1548 C CA . GLN A 1 197 ? 10.013 4.633 -19.097 1.00 90.31 197 GLN A CA 1
ATOM 1549 C C . GLN A 1 197 ? 10.067 3.429 -18.151 1.00 90.31 197 GLN A C 1
ATOM 1551 O O . GLN A 1 197 ? 9.179 3.269 -17.318 1.00 90.31 197 GLN A O 1
ATOM 1556 N N . LYS A 1 198 ? 11.115 2.604 -18.245 1.00 92.25 198 LYS A N 1
ATOM 1557 C CA . LYS A 1 198 ? 11.300 1.456 -17.353 1.00 92.25 198 LYS A CA 1
ATOM 1558 C C . LYS A 1 198 ? 11.530 1.889 -15.905 1.00 92.25 198 LYS A C 1
ATOM 1560 O O . LYS A 1 198 ? 11.009 1.255 -14.998 1.00 92.25 198 LYS A O 1
ATOM 1565 N N . GLU A 1 199 ? 12.274 2.967 -15.690 1.00 92.94 199 GLU A N 1
ATOM 1566 C CA . GLU A 1 199 ? 12.507 3.532 -14.360 1.00 92.94 199 GLU A CA 1
ATOM 1567 C C . GLU A 1 199 ? 11.199 4.002 -13.706 1.00 92.94 199 GLU A C 1
ATOM 1569 O O . GLU A 1 199 ? 10.943 3.666 -12.552 1.00 92.94 199 GLU A O 1
ATOM 1574 N N . VAL A 1 200 ? 10.312 4.658 -14.468 1.00 92.69 200 VAL A N 1
ATOM 1575 C CA . VAL A 1 200 ? 8.956 5.013 -14.006 1.00 92.69 200 VAL A CA 1
ATOM 1576 C C . VAL A 1 200 ? 8.161 3.759 -13.618 1.00 92.69 200 VAL A C 1
ATOM 1578 O O . VAL A 1 200 ? 7.551 3.735 -12.551 1.00 92.69 200 VAL A O 1
ATOM 1581 N N . VAL A 1 201 ? 8.187 2.706 -14.446 1.00 94.94 201 VAL A N 1
ATOM 1582 C CA . VAL A 1 201 ? 7.504 1.428 -14.154 1.00 94.94 201 VAL A CA 1
ATOM 1583 C C . VAL A 1 201 ? 8.038 0.786 -12.877 1.00 94.94 201 VAL A C 1
ATOM 1585 O O . VAL A 1 201 ? 7.250 0.404 -12.018 1.00 94.94 201 VAL A O 1
ATOM 1588 N N . ASN A 1 202 ? 9.360 0.709 -12.724 1.00 94.81 202 ASN A N 1
ATOM 1589 C CA . ASN A 1 202 ? 9.983 0.162 -11.522 1.00 94.81 202 ASN A CA 1
ATOM 1590 C C . ASN A 1 202 ? 9.604 0.979 -10.285 1.00 94.81 202 ASN A C 1
ATOM 1592 O O . ASN A 1 202 ? 9.232 0.403 -9.275 1.00 94.81 202 ASN A O 1
ATOM 1596 N N . LYS A 1 203 ? 9.602 2.313 -10.378 1.00 95.19 203 LYS A N 1
ATOM 1597 C CA . LYS A 1 203 ? 9.231 3.175 -9.253 1.00 95.19 203 LYS A CA 1
ATOM 1598 C C . LYS A 1 203 ? 7.772 2.988 -8.828 1.00 95.19 203 LYS A C 1
ATOM 1600 O O . LYS A 1 203 ? 7.484 2.945 -7.635 1.00 95.19 203 LYS A O 1
ATOM 1605 N N . MET A 1 204 ? 6.854 2.867 -9.790 1.00 96.38 204 MET A N 1
ATOM 1606 C CA . MET A 1 204 ? 5.451 2.544 -9.501 1.00 96.38 204 MET A CA 1
ATOM 1607 C C . MET A 1 204 ? 5.313 1.159 -8.867 1.00 96.38 204 MET A C 1
ATOM 1609 O O . MET A 1 204 ? 4.541 1.007 -7.920 1.00 96.38 204 MET A O 1
ATOM 1613 N N . LYS A 1 205 ? 6.079 0.173 -9.350 1.00 97.06 205 LYS A N 1
ATOM 1614 C CA . LYS A 1 205 ? 6.110 -1.175 -8.782 1.00 97.06 205 LYS A CA 1
ATOM 1615 C C . LYS A 1 205 ? 6.601 -1.159 -7.334 1.00 97.06 205 LYS A C 1
ATOM 1617 O O . LYS A 1 205 ? 5.869 -1.623 -6.473 1.00 97.06 205 LYS A O 1
ATOM 1622 N N . ASP A 1 206 ? 7.760 -0.561 -7.063 1.00 96.38 206 ASP A N 1
ATOM 1623 C CA . ASP A 1 206 ? 8.337 -0.483 -5.715 1.00 96.38 206 ASP A CA 1
ATOM 1624 C C . ASP A 1 206 ? 7.345 0.161 -4.729 1.00 96.38 206 ASP A C 1
ATOM 1626 O O . ASP A 1 206 ? 7.121 -0.341 -3.630 1.00 96.38 206 ASP A O 1
ATOM 1630 N N . ASN A 1 207 ? 6.680 1.246 -5.142 1.00 96.06 207 ASN A N 1
ATOM 1631 C CA . ASN A 1 207 ? 5.651 1.886 -4.322 1.00 96.06 207 ASN A CA 1
ATOM 1632 C C . ASN A 1 207 ? 4.396 1.013 -4.154 1.00 96.06 207 ASN A C 1
ATOM 1634 O O . ASN A 1 207 ? 3.753 1.066 -3.111 1.00 96.06 207 ASN A O 1
ATOM 1638 N N . THR A 1 208 ? 4.025 0.224 -5.163 1.00 97.00 208 THR A N 1
ATOM 1639 C CA . THR A 1 208 ? 2.892 -0.710 -5.071 1.00 97.00 208 THR A CA 1
ATOM 1640 C C . THR A 1 208 ? 3.209 -1.863 -4.122 1.00 97.00 208 THR A C 1
ATOM 1642 O O . THR A 1 208 ? 2.354 -2.217 -3.318 1.00 97.00 208 THR A O 1
ATOM 1645 N N . ASP A 1 209 ? 4.438 -2.382 -4.136 1.00 97.12 209 ASP A N 1
ATOM 1646 C CA . ASP A 1 209 ? 4.902 -3.409 -3.197 1.00 97.12 209 ASP A CA 1
ATOM 1647 C C . ASP A 1 209 ? 4.833 -2.894 -1.744 1.00 97.12 209 ASP A C 1
ATOM 1649 O O . ASP A 1 209 ? 4.303 -3.575 -0.863 1.00 97.12 209 ASP A O 1
ATOM 1653 N N . VAL A 1 210 ? 5.259 -1.646 -1.501 1.00 95.75 210 VAL A N 1
ATOM 1654 C CA . VAL A 1 210 ? 5.100 -0.975 -0.194 1.00 95.75 210 VAL A CA 1
ATOM 1655 C C . VAL A 1 210 ? 3.622 -0.828 0.188 1.00 95.75 210 VAL A C 1
ATOM 1657 O O . VAL A 1 210 ? 3.249 -1.104 1.329 1.00 95.75 210 VAL A O 1
ATOM 1660 N N . ASN A 1 211 ? 2.758 -0.431 -0.751 1.00 96.00 211 ASN A N 1
ATOM 1661 C CA . ASN A 1 211 ? 1.322 -0.294 -0.498 1.00 96.00 211 ASN A CA 1
ATOM 1662 C C . ASN A 1 211 ? 0.663 -1.642 -0.158 1.00 96.00 211 ASN A C 1
ATOM 1664 O O . ASN A 1 211 ? -0.188 -1.692 0.731 1.00 96.00 211 ASN A O 1
ATOM 1668 N N . ILE A 1 212 ? 1.060 -2.732 -0.824 1.00 97.50 212 ILE A N 1
ATOM 1669 C CA . ILE A 1 212 ? 0.596 -4.096 -0.528 1.00 97.50 212 ILE A CA 1
ATOM 1670 C C . ILE A 1 212 ? 1.011 -4.491 0.888 1.00 97.50 212 ILE A C 1
ATOM 1672 O O . ILE A 1 212 ? 0.175 -4.953 1.666 1.00 97.50 212 ILE A O 1
ATOM 1676 N N . GLN A 1 213 ? 2.276 -4.264 1.252 1.00 97.00 213 GLN A N 1
ATOM 1677 C CA . GLN A 1 213 ? 2.759 -4.541 2.602 1.00 97.00 213 GLN A CA 1
ATOM 1678 C C . GLN A 1 213 ? 1.957 -3.754 3.646 1.00 97.00 213 GLN A C 1
ATOM 1680 O O . GLN A 1 213 ? 1.456 -4.349 4.598 1.00 97.00 213 GLN A O 1
ATOM 1685 N N . GLY A 1 214 ? 1.761 -2.450 3.433 1.00 96.38 214 GLY A N 1
ATOM 1686 C CA . GLY A 1 214 ? 0.958 -1.610 4.323 1.00 96.38 214 GLY A CA 1
ATOM 1687 C C . GLY A 1 214 ? -0.495 -2.080 4.437 1.00 96.38 214 GLY A C 1
ATOM 1688 O O . GLY A 1 214 ? -1.042 -2.151 5.535 1.00 96.38 214 GLY A O 1
ATOM 1689 N N . THR A 1 215 ? -1.104 -2.485 3.320 1.00 97.38 215 THR A N 1
ATOM 1690 C CA . THR A 1 215 ? -2.470 -3.035 3.289 1.00 97.38 215 THR A CA 1
ATOM 1691 C C . THR A 1 215 ? -2.575 -4.318 4.116 1.00 97.38 215 THR A C 1
ATOM 1693 O O . THR A 1 215 ? -3.517 -4.475 4.892 1.00 97.38 215 THR A O 1
ATOM 1696 N N . ASN A 1 216 ? -1.593 -5.217 4.004 1.00 97.06 216 ASN A N 1
ATOM 1697 C CA . ASN A 1 216 ? -1.549 -6.458 4.778 1.00 97.06 216 ASN A CA 1
ATOM 1698 C C . ASN A 1 216 ? -1.327 -6.202 6.273 1.00 97.06 216 ASN A C 1
ATOM 1700 O O . ASN A 1 216 ? -2.010 -6.805 7.099 1.00 97.06 216 ASN A O 1
ATOM 1704 N N . THR A 1 217 ? -0.431 -5.277 6.629 1.00 97.62 217 THR A N 1
ATOM 1705 C CA . THR A 1 217 ? -0.216 -4.874 8.026 1.00 97.62 217 THR A CA 1
ATOM 1706 C C . THR A 1 217 ? -1.500 -4.321 8.634 1.00 97.62 217 THR A C 1
ATOM 1708 O O . THR A 1 217 ? -1.942 -4.810 9.673 1.00 97.62 217 THR A O 1
ATOM 1711 N N . VAL A 1 218 ? -2.151 -3.366 7.962 1.00 97.31 218 VAL A N 1
ATOM 1712 C CA . VAL A 1 218 ? -3.422 -2.796 8.427 1.00 97.31 218 VAL A CA 1
ATOM 1713 C C . VAL A 1 218 ? -4.489 -3.881 8.564 1.00 97.31 218 VAL A C 1
ATOM 1715 O O . VAL A 1 218 ? -5.184 -3.916 9.574 1.00 97.31 218 VAL A O 1
ATOM 1718 N N . HIS A 1 219 ? -4.597 -4.798 7.600 1.00 96.44 219 HIS A N 1
ATOM 1719 C CA . HIS A 1 219 ? -5.551 -5.903 7.679 1.00 96.44 219 HIS A CA 1
ATOM 1720 C C . HIS A 1 219 ? -5.340 -6.781 8.912 1.00 96.44 219 HIS A C 1
ATOM 1722 O O . HIS A 1 219 ? -6.285 -6.992 9.663 1.00 96.44 219 HIS A O 1
ATOM 1728 N N . SER A 1 220 ? -4.106 -7.222 9.161 1.00 96.75 220 SER A N 1
ATOM 1729 C CA . SER A 1 220 ? -3.804 -8.085 10.309 1.00 96.75 220 SER A CA 1
ATOM 1730 C C . SER A 1 220 ? -4.115 -7.416 11.656 1.00 96.75 220 SER A C 1
ATOM 1732 O O . SER A 1 220 ? -4.605 -8.061 12.581 1.00 96.75 220 SER A O 1
ATOM 1734 N N . LEU A 1 221 ? -3.892 -6.101 11.762 1.00 96.69 221 LEU A N 1
ATOM 1735 C CA . LEU A 1 221 ? -4.226 -5.335 12.963 1.00 96.69 221 LEU A CA 1
ATOM 1736 C C . LEU A 1 221 ? -5.740 -5.161 13.129 1.00 96.69 221 LEU A C 1
ATOM 1738 O O . LEU A 1 221 ? -6.241 -5.220 14.250 1.00 96.69 221 LEU A O 1
ATOM 1742 N N . VAL A 1 222 ? -6.478 -4.993 12.027 1.00 95.19 222 VAL A N 1
ATOM 1743 C CA . VAL A 1 222 ? -7.947 -4.983 12.052 1.00 95.19 222 VAL A CA 1
ATOM 1744 C C . VAL A 1 222 ? -8.492 -6.341 12.498 1.00 95.19 222 VAL A C 1
ATOM 1746 O O . VAL A 1 222 ? -9.380 -6.377 13.343 1.00 95.19 222 VAL A O 1
ATOM 1749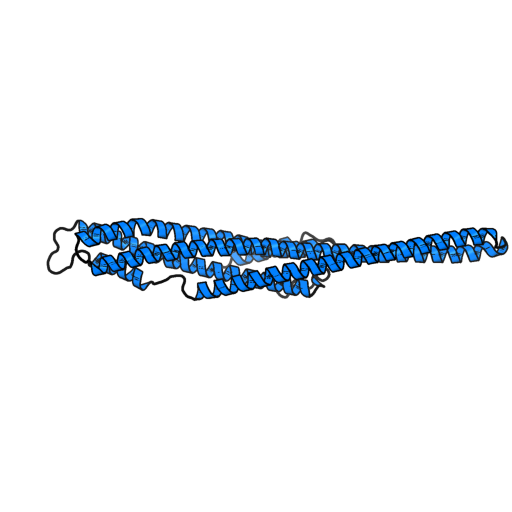 N N . GLU A 1 223 ? -7.942 -7.455 12.009 1.00 94.25 223 GLU A N 1
ATOM 1750 C CA . GLU A 1 223 ? -8.341 -8.800 12.450 1.00 94.25 223 GLU A CA 1
ATOM 1751 C C . GLU A 1 223 ? -8.092 -9.008 13.951 1.00 94.25 223 GLU A C 1
ATOM 1753 O O . GLU A 1 223 ? -8.978 -9.488 14.659 1.00 94.25 223 GLU A O 1
ATOM 1758 N N . LYS A 1 224 ? -6.931 -8.571 14.462 1.00 93.69 224 LYS A N 1
ATOM 1759 C CA . LYS A 1 224 ? -6.613 -8.589 15.901 1.00 93.69 224 LYS A CA 1
ATOM 1760 C C . LYS A 1 224 ? -7.619 -7.772 16.718 1.00 93.69 224 LYS A C 1
ATOM 1762 O O . LYS A 1 224 ? -8.084 -8.225 17.761 1.00 93.69 224 LYS A O 1
ATOM 1767 N N . LEU A 1 225 ? -7.968 -6.580 16.241 1.00 93.50 225 LEU A N 1
ATOM 1768 C CA . LEU A 1 225 ? -8.936 -5.703 16.893 1.00 93.50 225 LEU A CA 1
ATOM 1769 C C . LEU A 1 225 ? -10.341 -6.324 16.920 1.00 93.50 225 LEU A C 1
ATOM 1771 O O . LEU A 1 225 ? -10.983 -6.311 17.968 1.00 93.50 225 LEU A O 1
ATOM 1775 N N . ILE A 1 226 ? -10.807 -6.892 15.801 1.00 91.88 226 ILE A N 1
ATOM 1776 C CA . ILE A 1 226 ? -12.105 -7.582 15.719 1.00 91.88 226 ILE A CA 1
ATOM 1777 C C . ILE A 1 226 ? -12.132 -8.783 16.672 1.00 91.88 226 ILE A C 1
ATOM 1779 O O . ILE A 1 226 ? -13.107 -8.960 17.399 1.00 91.88 226 ILE A O 1
ATOM 1783 N N . ALA A 1 227 ? -11.064 -9.583 16.716 1.00 92.12 227 ALA A N 1
ATOM 1784 C CA . ALA A 1 227 ? -10.971 -10.728 17.619 1.00 92.12 227 ALA A CA 1
ATOM 1785 C C . ALA A 1 227 ? -11.079 -10.311 19.095 1.00 92.12 227 ALA A C 1
ATOM 1787 O O . ALA A 1 227 ? -11.854 -10.903 19.844 1.00 92.12 227 ALA A O 1
ATOM 1788 N N . SER A 1 228 ? -10.369 -9.252 19.491 1.00 92.38 228 SER A N 1
ATOM 1789 C CA . SER A 1 228 ? -10.428 -8.710 20.854 1.00 92.38 228 SER A CA 1
ATOM 1790 C C . SER A 1 228 ? -11.830 -8.187 21.213 1.00 92.38 228 SER A C 1
ATOM 1792 O O . SER A 1 228 ? -12.359 -8.489 22.284 1.00 92.38 228 SER A O 1
ATOM 1794 N N . LEU A 1 229 ? -12.511 -7.508 20.278 1.00 90.12 229 LEU A N 1
ATOM 1795 C CA . LEU A 1 229 ? -13.907 -7.096 20.471 1.00 90.12 229 LEU A CA 1
ATOM 1796 C C . LEU A 1 229 ? -14.844 -8.295 20.679 1.00 90.12 229 LEU A C 1
ATOM 1798 O O . LEU A 1 229 ? -15.715 -8.249 21.547 1.00 90.12 229 LEU A O 1
ATOM 1802 N N . LEU A 1 230 ? -14.674 -9.373 19.909 1.00 90.25 230 LEU A N 1
ATOM 1803 C CA . LEU A 1 230 ? -15.492 -10.581 20.044 1.00 90.25 230 LEU A CA 1
ATOM 1804 C C . LEU A 1 230 ? -15.289 -11.276 21.399 1.00 90.25 230 LEU A C 1
ATOM 1806 O O . LEU A 1 230 ? -16.264 -11.762 21.972 1.00 90.25 230 LEU A O 1
ATOM 1810 N N . LEU A 1 231 ? -14.066 -11.280 21.943 1.00 91.19 231 LEU A N 1
ATOM 1811 C CA . LEU A 1 231 ? -13.784 -11.803 23.287 1.00 91.19 231 LEU A CA 1
ATOM 1812 C C . LEU A 1 231 ? -14.501 -10.994 24.378 1.00 91.19 231 LEU A C 1
ATOM 1814 O O . LEU A 1 231 ? -15.113 -11.575 25.281 1.00 91.19 231 LEU A O 1
ATOM 1818 N N . ILE A 1 232 ? -14.496 -9.662 24.261 1.00 89.38 232 ILE A N 1
ATOM 1819 C CA . ILE A 1 232 ? -15.239 -8.777 25.170 1.00 89.38 232 ILE A CA 1
ATOM 1820 C C . ILE A 1 232 ? -16.739 -9.057 25.065 1.00 89.38 232 ILE A C 1
ATOM 1822 O O . ILE A 1 232 ? -17.390 -9.280 26.082 1.00 89.38 232 ILE A O 1
ATOM 1826 N N . LEU A 1 233 ? -17.294 -9.093 23.850 1.00 88.00 233 LEU A N 1
ATOM 1827 C CA . LEU A 1 233 ? -18.725 -9.327 23.637 1.00 88.00 233 LEU A CA 1
ATOM 1828 C C . LEU A 1 233 ? -19.181 -10.702 24.151 1.00 88.00 233 LEU A C 1
ATOM 1830 O O . LEU A 1 233 ? -20.250 -10.797 24.756 1.00 88.00 233 LEU A O 1
ATOM 1834 N N . GLY A 1 234 ? -18.369 -11.748 23.974 1.00 88.00 234 GLY A N 1
ATOM 1835 C CA . GLY A 1 234 ? -18.645 -13.076 24.531 1.00 88.00 234 GLY A CA 1
ATOM 1836 C C . GLY A 1 234 ? -18.621 -13.090 26.062 1.00 88.00 234 GLY A C 1
ATOM 1837 O O . GLY A 1 234 ? -19.480 -13.705 26.697 1.00 88.00 234 GLY A O 1
ATOM 1838 N N . SER A 1 235 ? -17.692 -12.349 26.670 1.00 87.19 235 SER A N 1
ATOM 1839 C CA . SER A 1 235 ? -17.636 -12.180 28.127 1.00 87.19 235 SER A CA 1
ATOM 1840 C C . SER A 1 235 ? -18.861 -11.418 28.646 1.00 87.19 235 SER A C 1
ATOM 1842 O O . SER A 1 235 ? -19.490 -11.835 29.615 1.00 87.19 235 SER A O 1
ATOM 1844 N N . VAL A 1 236 ? -19.282 -10.358 27.952 1.00 84.94 236 VAL A N 1
ATOM 1845 C CA . VAL A 1 236 ? -20.515 -9.622 28.272 1.00 84.94 236 VAL A CA 1
ATOM 1846 C C . VAL A 1 236 ? -21.740 -10.537 28.240 1.00 84.94 236 VAL A C 1
ATOM 1848 O O . VAL A 1 236 ? -22.555 -10.509 29.161 1.00 84.94 236 VAL A O 1
ATOM 1851 N N . GLU A 1 237 ? -21.868 -11.382 27.218 1.00 84.56 237 GLU A N 1
ATOM 1852 C CA . GLU A 1 237 ? -22.983 -12.326 27.110 1.00 84.56 237 GLU A CA 1
ATOM 1853 C C . GLU A 1 237 ? -23.014 -13.320 28.280 1.00 84.56 237 GLU A C 1
ATOM 1855 O O . GLU A 1 237 ? -24.074 -13.576 28.856 1.00 84.56 237 GLU A O 1
ATOM 1860 N N . LEU A 1 238 ? -21.846 -13.803 28.706 1.00 83.12 238 LEU A N 1
ATOM 1861 C CA . LEU A 1 238 ? -21.715 -14.684 29.862 1.00 83.12 238 LEU A CA 1
ATOM 1862 C C . LEU A 1 238 ? -22.136 -13.999 31.176 1.00 83.12 238 LEU A C 1
ATOM 1864 O O . LEU A 1 238 ? -22.823 -14.621 31.991 1.00 83.12 238 LEU A O 1
ATOM 1868 N N . ALA A 1 239 ? -21.767 -12.728 31.370 1.00 79.50 239 ALA A N 1
ATOM 1869 C CA . ALA A 1 239 ? -22.159 -11.941 32.543 1.00 79.50 239 ALA A CA 1
ATOM 1870 C C . ALA A 1 239 ? -23.683 -11.735 32.613 1.00 79.50 239 ALA A C 1
ATOM 1872 O O . ALA A 1 239 ? -24.288 -11.903 33.675 1.00 79.50 239 ALA A O 1
ATOM 1873 N N . VAL A 1 240 ? -24.319 -11.444 31.472 1.00 74.88 240 VAL A N 1
ATOM 1874 C CA . VAL A 1 240 ? -25.777 -11.247 31.372 1.00 74.88 240 VAL A CA 1
ATOM 1875 C C . VAL A 1 240 ? -26.558 -12.529 31.695 1.00 74.88 240 VAL A C 1
ATOM 1877 O O . VAL A 1 240 ? -27.641 -12.454 32.286 1.00 74.88 240 VAL A O 1
ATOM 1880 N N . VAL A 1 241 ? -26.023 -13.700 31.326 1.00 76.94 241 VAL A N 1
ATOM 1881 C CA . VAL A 1 241 ? -26.651 -15.006 31.593 1.00 76.94 241 VAL A CA 1
ATOM 1882 C C . VAL A 1 241 ? -26.489 -15.424 33.051 1.00 76.94 241 VAL A C 1
ATOM 1884 O O . VAL A 1 241 ? -27.459 -15.872 33.660 1.00 76.94 241 VAL A O 1
ATOM 1887 N N . LYS A 1 242 ? -25.282 -15.296 33.616 1.00 71.88 242 LYS A N 1
ATOM 1888 C CA . LYS A 1 242 ? -24.963 -15.913 34.908 1.00 71.88 242 LYS A CA 1
ATOM 1889 C C . LYS A 1 242 ? -25.572 -15.192 36.111 1.00 71.88 242 LYS A C 1
ATOM 1891 O O . LYS A 1 242 ? -25.928 -15.900 37.038 1.00 71.88 242 LYS A O 1
ATOM 1896 N N . ARG A 1 243 ? -25.754 -13.859 36.080 1.00 66.56 243 ARG A N 1
ATOM 1897 C CA . ARG A 1 243 ? -26.426 -12.965 37.075 1.00 66.56 243 ARG A CA 1
ATOM 1898 C C . ARG A 1 243 ? -26.083 -13.115 38.575 1.00 66.56 243 ARG A C 1
ATOM 1900 O O . ARG A 1 243 ? -26.420 -12.223 39.346 1.00 66.56 243 ARG A O 1
ATOM 1907 N N . GLU A 1 244 ? -25.431 -14.189 38.994 1.00 67.75 244 GLU A N 1
ATOM 1908 C CA . GLU A 1 244 ? -24.948 -14.465 40.340 1.00 67.75 244 GLU A CA 1
ATOM 1909 C C . GLU A 1 244 ? -23.567 -13.838 40.535 1.00 67.75 244 GLU A C 1
ATOM 1911 O O . GLU A 1 244 ? -22.709 -13.883 39.652 1.00 67.75 244 GLU A O 1
ATOM 1916 N N . GLU A 1 245 ? -23.336 -13.264 41.711 1.00 65.88 245 GLU A N 1
ATOM 1917 C CA . GLU A 1 245 ? -22.132 -12.487 42.014 1.00 65.88 245 GLU A CA 1
ATOM 1918 C C . GLU A 1 245 ? -20.825 -13.263 41.824 1.00 65.88 245 GLU A C 1
ATOM 1920 O O . GLU A 1 245 ? -19.933 -12.801 41.107 1.00 65.88 245 GLU A O 1
ATOM 1925 N N . GLU A 1 246 ? -20.751 -14.472 42.386 1.00 69.12 246 GLU A N 1
ATOM 1926 C CA . GLU A 1 246 ? -19.588 -15.369 42.287 1.00 69.12 246 GLU A CA 1
ATOM 1927 C C . GLU A 1 246 ? -19.257 -15.749 40.835 1.00 69.12 246 GLU A C 1
ATOM 1929 O O . GLU A 1 246 ? -18.134 -16.127 40.504 1.00 69.12 246 GLU A O 1
ATOM 1934 N N . ALA A 1 247 ? -20.235 -15.616 39.940 1.00 75.00 247 ALA A N 1
ATOM 1935 C CA . ALA A 1 247 ? -20.132 -15.992 38.545 1.00 75.00 247 ALA A CA 1
ATOM 1936 C C . ALA A 1 247 ? -19.835 -14.796 37.617 1.00 75.00 247 ALA A C 1
ATOM 1938 O O . ALA A 1 247 ? -19.258 -14.994 36.546 1.00 75.00 247 ALA A O 1
ATOM 1939 N N . VAL A 1 248 ? -20.201 -13.570 38.015 1.00 79.12 248 VAL A N 1
ATOM 1940 C CA . VAL A 1 248 ? -19.978 -12.322 37.253 1.00 79.12 248 VAL A CA 1
ATOM 1941 C C . VAL A 1 248 ? -18.588 -11.739 37.515 1.00 79.12 248 VAL A C 1
ATOM 1943 O O . VAL A 1 248 ? -17.957 -11.218 36.596 1.00 79.12 248 VAL A O 1
ATOM 1946 N N . LYS A 1 249 ? -18.063 -11.870 38.736 1.00 82.81 249 LYS A N 1
ATOM 1947 C CA . LYS A 1 249 ? -16.743 -11.344 39.111 1.00 82.81 249 LYS A CA 1
ATOM 1948 C C . LYS A 1 249 ? -15.576 -11.811 38.216 1.00 82.81 249 LYS A C 1
ATOM 1950 O O . LYS A 1 249 ? -14.894 -10.935 37.682 1.00 82.81 249 LYS A O 1
ATOM 1955 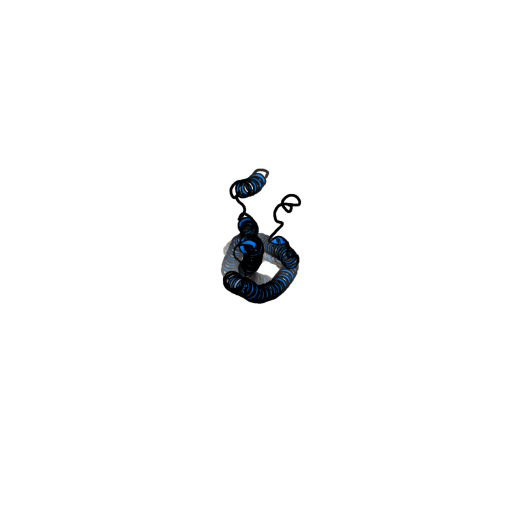N N . PRO A 1 250 ? -15.370 -13.119 37.952 1.00 85.00 250 PRO A N 1
ATOM 1956 C CA . PRO A 1 250 ? -14.291 -13.562 37.058 1.00 85.00 250 PRO A CA 1
ATOM 1957 C C . PRO A 1 250 ? -14.487 -13.093 35.607 1.00 85.00 250 PRO A C 1
ATOM 1959 O O . PRO A 1 250 ? -13.524 -12.900 34.871 1.00 85.00 250 PRO A O 1
ATOM 1962 N N . VAL A 1 251 ? -15.736 -12.874 35.184 1.00 87.38 251 VAL A N 1
ATOM 1963 C CA . VAL A 1 251 ? -16.052 -12.363 33.843 1.00 87.38 251 VAL A CA 1
ATOM 1964 C C . VAL A 1 251 ? -15.673 -10.889 33.717 1.00 87.38 251 VAL A C 1
ATOM 1966 O O . VAL A 1 251 ? -15.134 -10.474 32.695 1.00 87.38 251 VAL A O 1
ATOM 1969 N N . MET A 1 252 ? -15.902 -10.099 34.766 1.00 88.06 252 MET A N 1
ATOM 1970 C CA . MET A 1 252 ? -15.506 -8.691 34.803 1.00 88.06 252 MET A CA 1
ATOM 1971 C C . MET A 1 252 ? -13.989 -8.501 34.864 1.00 88.06 252 MET A C 1
ATOM 1973 O O . MET A 1 252 ? -13.482 -7.540 34.287 1.00 88.06 252 MET A O 1
ATOM 1977 N N . GLU A 1 253 ? -13.261 -9.410 35.516 1.00 87.00 253 GLU A N 1
ATOM 1978 C CA . GLU A 1 253 ? -11.793 -9.448 35.457 1.00 87.00 253 GLU A CA 1
ATOM 1979 C C . GLU A 1 253 ? -11.307 -9.726 34.026 1.00 87.00 253 GLU A C 1
ATOM 1981 O O . GLU A 1 253 ? -10.514 -8.952 33.498 1.00 87.00 253 GLU A O 1
ATOM 1986 N N . ALA A 1 254 ? -11.882 -10.718 33.337 1.00 89.06 254 ALA A N 1
ATOM 1987 C CA . ALA A 1 254 ? -11.552 -10.990 31.934 1.00 89.06 254 ALA A CA 1
ATOM 1988 C C . ALA A 1 254 ? -11.857 -9.798 31.001 1.00 89.06 254 ALA A C 1
ATOM 1990 O O . ALA A 1 254 ? -11.052 -9.467 30.133 1.00 89.06 254 ALA A O 1
ATOM 1991 N N . ILE A 1 255 ? -12.991 -9.109 31.193 1.00 90.56 255 ILE A N 1
ATOM 1992 C CA . ILE A 1 255 ? -13.339 -7.895 30.428 1.00 90.56 255 ILE A CA 1
ATOM 1993 C C . ILE A 1 255 ? -12.320 -6.775 30.673 1.00 90.56 255 ILE A C 1
ATOM 1995 O O . ILE A 1 255 ? -11.972 -6.047 29.740 1.00 90.56 255 ILE A O 1
ATOM 1999 N N . ARG A 1 256 ? -11.848 -6.618 31.916 1.00 90.94 256 ARG A N 1
ATOM 2000 C CA . ARG A 1 256 ? -10.846 -5.611 32.284 1.00 90.94 256 ARG A CA 1
ATOM 2001 C C . ARG A 1 256 ? -9.504 -5.877 31.605 1.00 90.94 256 ARG A C 1
ATOM 2003 O O . ARG A 1 256 ? -8.905 -4.941 31.087 1.00 90.94 256 ARG A O 1
ATOM 2010 N N . ASP A 1 257 ? -9.058 -7.124 31.578 1.00 90.38 257 ASP A N 1
ATOM 2011 C CA . ASP A 1 257 ? -7.790 -7.476 30.936 1.00 90.38 257 ASP A CA 1
ATOM 2012 C C . ASP A 1 257 ? -7.884 -7.320 29.408 1.00 90.38 257 ASP A C 1
ATOM 2014 O O . ASP A 1 257 ? -6.983 -6.786 28.753 1.00 90.38 257 ASP A O 1
ATOM 2018 N N . GLU A 1 258 ? -9.018 -7.714 28.823 1.00 93.38 258 GLU A N 1
ATOM 2019 C CA . GLU A 1 258 ? -9.208 -7.663 27.374 1.00 93.38 258 GLU A CA 1
ATOM 2020 C C . GLU A 1 258 ? -9.421 -6.231 26.851 1.00 93.38 258 GLU A C 1
ATOM 2022 O O . GLU A 1 258 ? -8.969 -5.909 25.750 1.00 93.38 258 GLU A O 1
ATOM 2027 N N . VAL A 1 259 ? -10.040 -5.321 27.620 1.00 92.94 259 VAL A N 1
ATOM 2028 C CA . VAL A 1 259 ? -10.261 -3.934 27.157 1.00 92.94 259 VAL A CA 1
ATOM 2029 C C . VAL A 1 259 ? -8.953 -3.168 26.935 1.00 92.94 259 VAL A C 1
ATOM 2031 O O . VAL A 1 259 ? -8.890 -2.311 26.050 1.00 92.94 259 VAL A O 1
ATOM 2034 N N . ASP A 1 260 ? -7.891 -3.482 27.677 1.00 92.75 260 ASP A N 1
ATOM 2035 C CA . ASP A 1 260 ? -6.579 -2.867 27.464 1.00 92.75 260 ASP A CA 1
ATOM 2036 C C . ASP A 1 260 ? -5.868 -3.442 26.226 1.00 92.75 260 ASP A C 1
ATOM 2038 O O . ASP A 1 260 ? -5.232 -2.694 25.469 1.00 92.75 260 ASP A O 1
ATOM 2042 N N . THR A 1 261 ? -6.060 -4.734 25.940 1.00 93.69 261 THR A N 1
ATOM 2043 C CA . THR A 1 261 ? -5.643 -5.355 24.670 1.00 93.69 261 THR A CA 1
ATOM 2044 C C . THR A 1 261 ? -6.372 -4.715 23.487 1.00 93.69 261 THR A C 1
ATOM 2046 O O . THR A 1 261 ? -5.736 -4.310 22.507 1.00 93.69 261 THR A O 1
ATOM 2049 N N . PHE A 1 262 ? -7.685 -4.519 23.607 1.00 92.69 262 PHE A N 1
ATOM 2050 C CA . PHE A 1 262 ? -8.513 -3.854 22.604 1.00 92.69 262 PHE A CA 1
ATOM 2051 C C . PHE A 1 262 ? -8.084 -2.399 22.367 1.00 92.69 262 PHE A C 1
ATOM 2053 O O . PHE A 1 262 ? -7.925 -1.960 21.223 1.00 92.69 262 PHE A O 1
ATOM 2060 N N . ALA A 1 263 ? -7.822 -1.651 23.444 1.00 94.50 263 ALA A N 1
ATOM 2061 C CA . ALA A 1 263 ? -7.329 -0.278 23.371 1.00 94.50 263 ALA A CA 1
ATOM 2062 C C . ALA A 1 263 ? -5.967 -0.186 22.671 1.00 94.50 263 ALA A C 1
ATOM 2064 O O . ALA A 1 263 ? -5.742 0.716 21.855 1.00 94.50 263 ALA A O 1
ATOM 2065 N N . THR A 1 264 ? -5.077 -1.140 22.951 1.00 95.12 264 THR A N 1
ATOM 2066 C CA . THR A 1 264 ? -3.771 -1.244 22.294 1.00 95.12 264 THR A CA 1
ATOM 2067 C C . THR A 1 264 ? -3.930 -1.538 20.805 1.00 95.12 264 THR A C 1
ATOM 2069 O O . THR A 1 264 ? -3.341 -0.834 19.987 1.00 95.12 264 THR A O 1
ATOM 2072 N N . ALA A 1 265 ? -4.792 -2.487 20.428 1.00 94.94 265 ALA A N 1
ATOM 2073 C CA . ALA A 1 265 ? -5.062 -2.803 19.026 1.00 94.94 265 ALA A CA 1
ATOM 2074 C C . ALA A 1 265 ? -5.632 -1.595 18.252 1.00 94.94 265 ALA A C 1
ATOM 2076 O O . ALA A 1 265 ? -5.191 -1.312 17.141 1.00 94.94 265 ALA A O 1
ATOM 2077 N N . ILE A 1 266 ? -6.554 -0.822 18.844 1.00 95.25 266 ILE A N 1
ATOM 2078 C CA . ILE A 1 266 ? -7.077 0.422 18.242 1.00 95.25 266 ILE A CA 1
ATOM 2079 C C . ILE A 1 266 ? -5.963 1.441 17.991 1.00 95.25 266 ILE A C 1
ATOM 2081 O O . ILE A 1 266 ? -5.937 2.087 16.937 1.00 95.25 266 ILE A O 1
ATOM 2085 N N . LYS A 1 267 ? -5.048 1.602 18.951 1.00 96.19 267 LYS A N 1
ATOM 2086 C CA . LYS A 1 267 ? -3.898 2.497 18.808 1.00 96.19 267 LYS A CA 1
ATOM 2087 C C . LYS A 1 267 ? -2.976 2.030 17.676 1.00 96.19 267 LYS A C 1
ATOM 2089 O O . LYS A 1 267 ? -2.663 2.835 16.802 1.00 96.19 267 LYS A O 1
ATOM 2094 N N . GLU A 1 268 ? -2.614 0.747 17.657 1.00 96.94 268 GLU A N 1
ATOM 2095 C CA . GLU A 1 268 ? -1.773 0.137 16.618 1.00 96.94 268 GLU A CA 1
ATOM 2096 C C . GLU A 1 268 ? -2.389 0.303 15.219 1.00 96.94 268 GLU A C 1
ATOM 2098 O O . GLU A 1 268 ? -1.697 0.708 14.285 1.00 96.94 268 GLU A O 1
ATOM 2103 N N . VAL A 1 269 ? -3.700 0.064 15.067 1.00 97.00 269 VAL A N 1
ATOM 2104 C CA . VAL A 1 269 ? -4.425 0.296 13.803 1.00 97.00 269 VAL A CA 1
ATOM 2105 C C . VAL A 1 269 ? -4.327 1.762 13.381 1.00 97.00 269 VAL A C 1
ATOM 2107 O O . VAL A 1 269 ? -4.029 2.043 12.221 1.00 97.00 269 VAL A O 1
ATOM 2110 N N . GLY A 1 270 ? -4.558 2.703 14.301 1.00 95.75 270 GLY A N 1
ATOM 2111 C CA . GLY A 1 270 ? -4.487 4.136 14.010 1.00 95.75 270 GLY A CA 1
ATOM 2112 C C . GLY A 1 270 ? -3.096 4.587 13.551 1.00 95.75 270 GLY A C 1
ATOM 2113 O O . GLY A 1 270 ? -2.977 5.319 12.566 1.00 95.75 270 GLY A O 1
ATOM 2114 N N . GLU A 1 271 ? -2.044 4.116 14.222 1.00 96.94 271 GLU A N 1
ATOM 2115 C CA . GLU A 1 271 ? -0.650 4.388 13.855 1.00 96.94 271 GLU A CA 1
ATOM 2116 C C . GLU A 1 271 ? -0.295 3.773 12.494 1.00 96.94 271 GLU A C 1
ATOM 2118 O O . GLU A 1 271 ? 0.258 4.457 11.627 1.00 96.94 271 GLU A O 1
ATOM 2123 N N . ALA A 1 272 ? -0.675 2.513 12.261 1.00 97.50 272 ALA A N 1
ATOM 2124 C CA . ALA A 1 272 ? -0.444 1.832 10.992 1.00 97.50 272 ALA A CA 1
ATOM 2125 C C . ALA A 1 272 ? -1.161 2.530 9.830 1.00 97.50 272 ALA A C 1
ATOM 2127 O O . ALA A 1 272 ? -0.550 2.755 8.787 1.00 97.50 272 ALA A O 1
ATOM 2128 N N . VAL A 1 273 ? -2.423 2.931 10.011 1.00 97.31 273 VAL A N 1
ATOM 2129 C CA . VAL A 1 273 ? -3.194 3.691 9.015 1.00 97.31 273 VAL A CA 1
ATOM 2130 C C . VAL A 1 273 ? -2.515 5.018 8.684 1.00 97.31 273 VAL A C 1
ATOM 2132 O O . VAL A 1 273 ? -2.373 5.342 7.503 1.00 97.31 273 VAL A O 1
ATOM 2135 N N . ALA A 1 274 ? -2.061 5.776 9.686 1.00 97.00 274 ALA A N 1
ATOM 2136 C CA . ALA A 1 274 ? -1.402 7.064 9.468 1.00 97.00 274 ALA A CA 1
ATOM 2137 C C . ALA A 1 274 ? -0.077 6.908 8.700 1.00 97.00 274 ALA A C 1
ATOM 2139 O O . ALA A 1 274 ? 0.165 7.609 7.707 1.00 97.00 274 ALA A O 1
ATOM 2140 N N . THR A 1 275 ? 0.754 5.946 9.113 1.00 97.19 275 THR A N 1
ATOM 2141 C CA . THR A 1 275 ? 2.026 5.638 8.448 1.00 97.19 275 THR A CA 1
ATOM 2142 C C . THR A 1 275 ? 1.789 5.149 7.019 1.00 97.19 275 THR A C 1
ATOM 2144 O O . THR A 1 275 ? 2.350 5.712 6.078 1.00 97.19 275 THR A O 1
ATOM 2147 N N . CYS A 1 276 ? 0.906 4.167 6.813 1.00 96.38 276 CYS A N 1
ATOM 2148 C CA . CYS A 1 276 ? 0.651 3.601 5.487 1.00 96.38 276 CYS A CA 1
ATOM 2149 C C . CYS A 1 276 ? 0.012 4.624 4.536 1.00 96.38 276 CYS A C 1
ATOM 2151 O O . CYS A 1 276 ? 0.406 4.704 3.374 1.00 96.38 276 CYS A O 1
ATOM 2153 N N . SER A 1 277 ? -0.902 5.473 5.018 1.00 96.62 277 SER A N 1
ATOM 2154 C CA . SER A 1 277 ? -1.486 6.561 4.214 1.00 96.62 277 SER A CA 1
ATOM 2155 C C . SER A 1 277 ? -0.431 7.568 3.753 1.00 96.62 277 SER A C 1
ATOM 2157 O O . SER A 1 277 ? -0.457 8.040 2.609 1.00 96.62 277 SER A O 1
ATOM 2159 N N . THR A 1 278 ? 0.537 7.867 4.621 1.00 96.81 278 THR A N 1
ATOM 2160 C CA . THR A 1 278 ? 1.678 8.725 4.286 1.00 96.81 278 THR A CA 1
ATOM 2161 C C . THR A 1 278 ? 2.567 8.067 3.233 1.00 96.81 278 THR A C 1
ATOM 2163 O O . THR A 1 278 ? 2.942 8.727 2.263 1.00 96.81 278 THR A O 1
ATOM 2166 N N . CYS A 1 279 ? 2.853 6.766 3.360 1.00 94.81 279 CYS A N 1
ATOM 2167 C CA . CYS A 1 279 ? 3.609 6.005 2.363 1.00 94.81 279 CYS A CA 1
ATOM 2168 C C . CYS A 1 279 ? 2.925 6.014 0.990 1.00 94.81 279 CYS A C 1
ATOM 2170 O O . CYS A 1 279 ? 3.576 6.349 0.001 1.00 94.81 279 CYS A O 1
ATOM 2172 N N . VAL A 1 280 ? 1.617 5.740 0.923 1.00 95.88 280 VAL A N 1
ATOM 2173 C CA . VAL A 1 280 ? 0.855 5.756 -0.339 1.00 95.88 280 VAL A CA 1
ATOM 2174 C C . VAL A 1 280 ? 0.895 7.148 -0.979 1.00 95.88 280 VAL A C 1
ATOM 2176 O O . VAL A 1 280 ? 1.175 7.291 -2.172 1.00 95.88 280 VAL A O 1
ATOM 2179 N N . SER A 1 281 ? 0.663 8.197 -0.186 1.00 95.38 281 SER A N 1
ATOM 2180 C CA . SER A 1 281 ? 0.681 9.586 -0.662 1.00 95.38 281 SER A CA 1
ATOM 2181 C C . SER A 1 281 ? 2.070 10.012 -1.147 1.00 95.38 281 SER A C 1
ATOM 2183 O O . SER A 1 281 ? 2.200 10.620 -2.212 1.00 95.38 281 SER A O 1
ATOM 2185 N N . SER A 1 282 ? 3.118 9.644 -0.406 1.00 94.00 282 SER A N 1
ATOM 2186 C CA . SER A 1 282 ? 4.511 9.872 -0.797 1.00 94.00 282 SER A CA 1
ATOM 2187 C C . SER A 1 282 ? 4.857 9.114 -2.076 1.00 94.00 282 SER A C 1
ATOM 2189 O O . SER A 1 282 ? 5.457 9.690 -2.977 1.00 94.00 282 SER A O 1
ATOM 2191 N N . GLY A 1 283 ? 4.415 7.862 -2.218 1.00 93.31 283 GLY A N 1
ATOM 2192 C CA . GLY A 1 283 ? 4.615 7.067 -3.427 1.00 93.31 283 GLY A CA 1
ATOM 2193 C C . GLY A 1 283 ? 4.034 7.746 -4.670 1.00 93.31 283 GLY A C 1
ATOM 2194 O O . GLY A 1 283 ? 4.736 7.911 -5.673 1.00 93.31 283 GLY A O 1
ATOM 2195 N N . LYS A 1 284 ? 2.794 8.248 -4.575 1.00 92.94 284 LYS A N 1
ATOM 2196 C CA . LYS A 1 284 ? 2.152 9.036 -5.643 1.00 92.94 284 LYS A CA 1
ATOM 2197 C C . LYS A 1 284 ? 2.968 10.276 -6.005 1.00 92.94 284 LYS A C 1
ATOM 2199 O O . LYS A 1 284 ? 3.111 10.586 -7.189 1.00 92.94 284 LYS A O 1
ATOM 2204 N N . LEU A 1 285 ? 3.507 10.988 -5.017 1.00 93.31 285 LEU A N 1
ATOM 2205 C CA . LEU A 1 285 ? 4.335 12.169 -5.260 1.00 93.31 285 LEU A CA 1
ATOM 2206 C C . LEU A 1 285 ? 5.671 11.796 -5.914 1.00 93.31 285 LEU A C 1
ATOM 2208 O O . LEU A 1 285 ? 6.045 12.397 -6.914 1.00 93.31 285 LEU A O 1
ATOM 2212 N N . GLN A 1 286 ? 6.349 10.761 -5.419 1.00 92.56 286 GLN A N 1
ATOM 2213 C CA . GLN A 1 286 ? 7.627 10.300 -5.962 1.00 92.56 286 GLN A CA 1
ATOM 2214 C C . GLN A 1 286 ? 7.507 9.863 -7.426 1.00 92.56 286 GLN A C 1
ATOM 2216 O O . GLN A 1 286 ? 8.395 10.155 -8.225 1.00 92.56 286 GLN A O 1
ATOM 2221 N N . VAL A 1 287 ? 6.414 9.191 -7.807 1.00 91.06 287 VAL A N 1
ATOM 2222 C CA . VAL A 1 287 ? 6.148 8.836 -9.213 1.00 91.06 287 VAL A CA 1
ATOM 2223 C C . VAL A 1 287 ? 5.940 10.094 -10.055 1.00 91.06 287 VAL A C 1
ATOM 2225 O O . VAL A 1 287 ? 6.547 10.217 -11.119 1.00 91.06 287 VAL A O 1
ATOM 2228 N N . LEU A 1 288 ? 5.155 11.060 -9.566 1.00 89.38 288 LEU A N 1
ATOM 2229 C CA . LEU A 1 288 ? 4.920 12.332 -10.258 1.00 89.38 288 LEU A CA 1
ATOM 2230 C C . LEU A 1 288 ? 6.224 13.109 -10.472 1.00 89.38 288 LEU A C 1
ATOM 2232 O O . LEU A 1 288 ? 6.505 13.595 -11.570 1.00 89.38 288 LEU A O 1
ATOM 2236 N N . GLU A 1 289 ? 7.027 13.226 -9.419 1.00 87.69 289 GLU A N 1
ATOM 2237 C CA . GLU A 1 289 ? 8.324 13.888 -9.440 1.00 87.69 289 GLU A CA 1
ATOM 2238 C C . GLU A 1 289 ? 9.279 13.176 -10.381 1.00 87.69 289 GLU A C 1
ATOM 2240 O O . GLU A 1 289 ? 9.988 13.832 -11.139 1.00 87.69 289 GLU A O 1
ATOM 2245 N N . HIS A 1 290 ? 9.294 11.845 -10.375 1.00 86.19 290 HIS A N 1
ATOM 2246 C CA . HIS A 1 290 ? 10.150 11.073 -11.257 1.00 86.19 290 HIS A CA 1
ATOM 2247 C C . HIS A 1 290 ? 9.757 11.263 -12.729 1.00 86.19 290 HIS A C 1
ATOM 2249 O O . HIS A 1 290 ? 10.612 11.555 -13.570 1.00 86.19 290 HIS A O 1
ATOM 2255 N N . ILE A 1 291 ? 8.458 11.218 -13.040 1.00 84.50 291 ILE A N 1
ATOM 2256 C CA . ILE A 1 291 ? 7.935 11.554 -14.369 1.00 84.50 291 ILE A CA 1
ATOM 2257 C C . ILE A 1 291 ? 8.362 12.983 -14.741 1.00 84.50 291 ILE A C 1
ATOM 2259 O O . ILE A 1 291 ? 8.964 13.190 -15.789 1.00 84.50 291 ILE A O 1
ATOM 2263 N N . THR A 1 292 ? 8.177 13.964 -13.861 1.00 81.69 292 THR A N 1
ATOM 2264 C CA . THR A 1 292 ? 8.517 15.376 -14.122 1.00 81.69 292 THR A CA 1
ATOM 2265 C C . THR A 1 292 ? 10.024 15.610 -14.303 1.00 81.69 292 THR A C 1
ATOM 2267 O O . THR A 1 292 ? 10.455 16.280 -15.245 1.00 81.69 292 THR A O 1
ATOM 2270 N N . ASN A 1 293 ? 10.860 15.014 -13.455 1.00 76.81 293 ASN A N 1
ATOM 2271 C CA . ASN A 1 293 ? 12.317 15.145 -13.489 1.00 76.81 293 ASN A CA 1
ATOM 2272 C C . ASN A 1 293 ? 12.935 14.413 -14.683 1.00 76.81 293 ASN A C 1
ATOM 2274 O O . ASN A 1 293 ? 13.843 14.945 -15.326 1.00 76.81 293 ASN A O 1
ATOM 2278 N N . SER A 1 294 ? 12.412 13.235 -15.036 1.00 66.19 294 SER A N 1
ATOM 2279 C CA . SER A 1 294 ? 12.821 12.514 -16.248 1.00 66.19 294 SER A CA 1
ATOM 2280 C C . SER A 1 294 ? 12.518 13.318 -17.528 1.00 66.19 294 SER A C 1
ATOM 2282 O O . SER A 1 294 ? 13.196 13.130 -18.551 1.00 66.19 294 SER A O 1
ATOM 2284 N N . MET A 1 295 ? 11.579 14.276 -17.446 1.00 58.69 295 MET A N 1
ATOM 2285 C CA . MET A 1 295 ? 11.174 15.203 -18.509 1.00 58.69 295 MET A CA 1
ATOM 2286 C C . MET A 1 295 ? 11.911 16.557 -18.502 1.00 58.69 295 MET A C 1
ATOM 2288 O O . MET A 1 295 ? 12.116 17.124 -19.573 1.00 58.69 295 MET A O 1
ATOM 2292 N N . SER A 1 296 ? 12.412 17.048 -17.360 1.00 51.97 296 SER A N 1
ATOM 2293 C CA . SER A 1 296 ? 13.149 18.331 -17.246 1.00 51.97 296 SER A CA 1
ATOM 2294 C C . SER A 1 296 ? 14.618 18.280 -17.722 1.00 51.97 296 SER A C 1
ATOM 2296 O O . SER A 1 296 ? 15.396 19.206 -17.479 1.00 51.97 296 SER A O 1
ATOM 2298 N N . SER A 1 297 ? 15.021 17.234 -18.447 1.00 46.31 297 SER A N 1
ATOM 2299 C CA . SER A 1 297 ? 16.339 17.153 -19.100 1.00 46.31 297 SER A CA 1
ATOM 2300 C C . SER A 1 297 ? 16.532 18.179 -20.236 1.00 46.31 297 SER A C 1
ATOM 2302 O O . SER A 1 297 ? 17.630 18.250 -20.783 1.00 46.31 297 SER A O 1
ATOM 2304 N N . ASN A 1 298 ? 15.514 18.980 -20.573 1.00 43.75 298 ASN A N 1
ATOM 2305 C CA . ASN A 1 298 ? 15.672 20.262 -21.262 1.00 43.75 298 ASN A CA 1
ATOM 2306 C C . ASN A 1 298 ? 15.358 21.371 -20.246 1.00 43.75 298 ASN A C 1
ATOM 2308 O O . ASN A 1 298 ? 14.236 21.462 -19.757 1.00 43.75 298 ASN A O 1
ATOM 2312 N N . GLY A 1 299 ? 16.384 22.135 -19.868 1.00 40.91 299 GLY A N 1
ATOM 2313 C CA . GLY A 1 299 ? 16.443 22.903 -18.625 1.00 40.91 299 GLY A CA 1
ATOM 2314 C C . GLY A 1 299 ? 15.254 23.821 -18.334 1.00 40.91 299 GLY A C 1
ATOM 2315 O O . GLY A 1 299 ? 14.910 24.669 -19.151 1.00 40.91 299 GLY A O 1
ATOM 2316 N N . LYS A 1 300 ? 14.680 23.659 -17.133 1.00 48.81 300 LYS A N 1
ATOM 2317 C CA . LYS A 1 300 ? 14.104 24.693 -16.243 1.00 48.81 300 LYS A CA 1
ATOM 2318 C C . LYS A 1 300 ? 13.493 23.984 -15.025 1.00 48.81 300 LYS A C 1
ATOM 2320 O O . LYS A 1 300 ? 12.293 23.753 -14.952 1.00 48.81 300 LYS A O 1
ATOM 2325 N N . LYS A 1 301 ? 14.354 23.598 -14.078 1.00 49.22 301 LYS A N 1
ATOM 2326 C CA . LYS A 1 301 ? 14.010 22.710 -12.951 1.00 49.22 301 LYS A CA 1
ATOM 2327 C C . LYS A 1 301 ? 13.362 23.420 -11.745 1.00 49.22 301 LYS A C 1
ATOM 2329 O O . LYS A 1 301 ? 12.891 22.743 -10.845 1.00 49.22 301 LYS A O 1
ATOM 2334 N N . LEU A 1 302 ? 13.322 24.756 -11.697 1.00 45.03 302 LEU A N 1
ATOM 2335 C CA . LEU A 1 302 ? 13.070 25.459 -10.427 1.00 45.03 302 LEU A CA 1
ATOM 2336 C C . LEU A 1 302 ? 11.618 25.927 -10.197 1.00 45.03 302 LEU A C 1
ATOM 2338 O O . LEU A 1 302 ? 11.151 25.910 -9.069 1.00 45.03 302 LEU A O 1
ATOM 2342 N N . HIS A 1 303 ? 10.853 26.265 -11.240 1.00 52.56 303 HIS A N 1
ATOM 2343 C CA . HIS A 1 303 ? 9.558 26.947 -11.051 1.00 52.56 303 HIS A CA 1
ATOM 2344 C C . HIS A 1 303 ? 8.331 26.039 -10.864 1.00 52.56 303 HIS A C 1
ATOM 2346 O O . HIS A 1 303 ? 7.262 26.534 -10.505 1.00 52.56 303 HIS A O 1
ATOM 2352 N N . VAL A 1 304 ? 8.440 24.737 -11.144 1.00 52.03 304 VAL A N 1
ATOM 2353 C CA . VAL A 1 304 ? 7.289 23.813 -11.076 1.00 52.03 304 VAL A CA 1
ATOM 2354 C C . VAL A 1 304 ? 7.111 23.259 -9.664 1.00 52.03 304 VAL A C 1
ATOM 2356 O O . VAL A 1 304 ? 5.995 23.250 -9.152 1.00 52.03 304 VAL A O 1
ATOM 2359 N N . LEU A 1 305 ? 8.207 22.882 -8.999 1.00 48.16 305 LEU A N 1
ATOM 2360 C CA . LEU A 1 305 ? 8.158 22.362 -7.629 1.00 48.16 305 LEU A CA 1
ATOM 2361 C C . LEU A 1 305 ? 7.691 23.435 -6.636 1.00 48.16 305 LEU A C 1
ATOM 2363 O O . LEU A 1 305 ? 6.856 23.154 -5.786 1.00 48.16 305 LEU A O 1
ATOM 2367 N N . GLU A 1 306 ? 8.117 24.687 -6.811 1.00 47.78 306 GLU A N 1
ATOM 2368 C CA . GLU A 1 306 ? 7.682 25.807 -5.968 1.00 47.78 306 GLU A CA 1
ATOM 2369 C C . GLU A 1 306 ? 6.170 26.088 -6.097 1.00 47.78 306 GLU A C 1
ATOM 2371 O O . GLU A 1 306 ? 5.493 26.367 -5.109 1.00 47.78 306 GLU A O 1
ATOM 2376 N N . ARG A 1 307 ? 5.587 25.921 -7.295 1.00 50.53 307 ARG A N 1
ATOM 2377 C CA . ARG A 1 307 ? 4.134 26.075 -7.498 1.00 50.53 307 ARG A CA 1
ATOM 2378 C C . ARG A 1 307 ? 3.314 24.929 -6.918 1.00 50.53 307 ARG A C 1
ATOM 2380 O O . ARG A 1 307 ? 2.250 25.189 -6.356 1.00 50.53 307 ARG A O 1
ATOM 2387 N N . ILE A 1 308 ? 3.791 23.688 -7.031 1.00 50.91 308 ILE A N 1
ATOM 2388 C CA . ILE A 1 308 ? 3.092 22.522 -6.472 1.00 50.91 308 ILE A CA 1
ATOM 2389 C C . ILE A 1 308 ? 3.079 22.619 -4.941 1.00 50.91 308 ILE A C 1
ATOM 2391 O O . ILE A 1 308 ? 2.003 22.533 -4.343 1.00 50.91 308 ILE A O 1
ATOM 2395 N N . THR A 1 309 ? 4.220 22.941 -4.323 1.00 47.66 309 THR A N 1
ATOM 2396 C CA . THR A 1 309 ? 4.336 23.148 -2.870 1.00 47.66 309 THR A CA 1
ATOM 2397 C C . THR A 1 309 ? 3.431 24.282 -2.373 1.00 47.66 309 THR A C 1
ATOM 2399 O O . THR A 1 309 ? 2.717 24.117 -1.381 1.00 47.66 309 THR A O 1
ATOM 2402 N N . ASN A 1 310 ? 3.353 25.401 -3.101 1.00 44.81 310 ASN A N 1
ATOM 2403 C CA . ASN A 1 310 ? 2.479 26.522 -2.736 1.00 44.81 310 ASN A CA 1
ATOM 2404 C C . ASN A 1 310 ? 0.981 26.196 -2.894 1.00 44.81 310 ASN A C 1
ATOM 2406 O O . ASN A 1 310 ? 0.163 26.643 -2.087 1.00 44.81 310 ASN A O 1
ATOM 2410 N N . SER A 1 311 ? 0.604 25.370 -3.876 1.00 47.47 311 SER A N 1
ATOM 2411 C CA . SER A 1 311 ? -0.790 24.937 -4.067 1.00 47.47 311 SER A CA 1
ATOM 2412 C C . SER A 1 311 ? -1.273 23.953 -2.994 1.00 47.47 311 SER A C 1
ATOM 2414 O O . SER A 1 311 ? -2.448 23.968 -2.620 1.00 47.47 311 SER A O 1
ATOM 2416 N N . MET A 1 312 ? -0.363 23.133 -2.460 1.00 45.34 312 MET A N 1
ATOM 2417 C CA . MET A 1 312 ? -0.649 22.217 -1.356 1.00 45.34 312 MET A CA 1
ATOM 2418 C C . MET A 1 312 ? -0.724 22.953 -0.012 1.00 45.34 312 MET A C 1
ATOM 2420 O O . MET A 1 312 ? -1.622 22.679 0.778 1.00 45.34 312 MET A O 1
ATOM 2424 N N . SER A 1 313 ? 0.144 23.946 0.211 1.00 42.34 313 SER A N 1
ATOM 2425 C CA . SER A 1 313 ? 0.126 24.791 1.416 1.00 42.34 313 SER A CA 1
ATOM 2426 C C . SER A 1 313 ? -1.118 25.696 1.492 1.00 42.34 313 SER A C 1
ATOM 2428 O O . SER A 1 313 ? -1.706 25.882 2.557 1.00 42.34 313 SER A O 1
ATOM 2430 N N . SER A 1 314 ? -1.606 26.193 0.348 1.00 42.81 314 SER A N 1
ATOM 2431 C CA . SER A 1 314 ? -2.809 27.038 0.277 1.00 42.81 314 SER A CA 1
ATOM 2432 C C . SER A 1 314 ? -4.115 26.307 0.617 1.00 42.81 314 SER A C 1
ATOM 2434 O O . SER A 1 314 ? -5.068 26.961 1.038 1.00 42.81 314 SER A O 1
ATOM 2436 N N . LYS A 1 315 ? -4.188 24.978 0.462 1.00 48.00 315 LYS A N 1
ATOM 2437 C CA . LYS A 1 315 ? -5.391 24.194 0.799 1.00 48.00 315 LYS A CA 1
ATOM 2438 C C . LYS A 1 315 ? -5.511 23.840 2.285 1.00 48.00 315 LYS A C 1
ATOM 2440 O O . LYS A 1 315 ? -6.578 23.404 2.697 1.00 48.00 315 LYS A O 1
ATOM 2445 N N . GLY A 1 316 ? -4.461 24.066 3.078 1.00 39.56 316 GLY A N 1
ATOM 2446 C CA . GLY A 1 316 ? -4.464 23.854 4.530 1.00 39.56 316 GLY A CA 1
ATOM 2447 C C . GLY A 1 316 ? -4.815 25.089 5.367 1.00 39.56 316 GLY A C 1
ATOM 2448 O O . GLY A 1 316 ? -4.840 24.984 6.584 1.00 39.56 316 GLY A O 1
ATOM 2449 N N . LYS A 1 317 ? -5.059 26.256 4.748 1.00 42.81 317 LYS A N 1
ATOM 2450 C CA . LYS A 1 317 ? -5.346 27.519 5.464 1.00 42.81 317 LYS A CA 1
ATOM 2451 C C . LYS A 1 317 ? -6.806 27.978 5.422 1.00 42.81 317 LYS A C 1
ATOM 2453 O O . LYS A 1 317 ? -7.127 28.976 6.051 1.00 42.81 317 LYS A O 1
ATOM 2458 N N . ASN A 1 318 ? -7.677 27.246 4.727 1.00 42.44 318 ASN A N 1
ATOM 2459 C CA . ASN A 1 318 ? -9.119 27.494 4.724 1.00 42.44 318 ASN A CA 1
ATOM 2460 C C . ASN A 1 318 ? -9.864 26.279 5.292 1.00 42.44 318 ASN A C 1
ATOM 2462 O O . ASN A 1 318 ? -10.527 25.548 4.554 1.00 42.44 318 ASN A O 1
ATOM 2466 N N . LYS A 1 319 ? -9.715 26.058 6.597 1.00 36.41 319 LYS A N 1
ATOM 2467 C CA . LYS A 1 319 ? -10.721 25.437 7.459 1.00 36.41 319 LYS A CA 1
ATOM 2468 C C . LYS A 1 319 ? -10.417 25.765 8.911 1.00 36.41 319 LYS A C 1
ATOM 2470 O O . LYS A 1 319 ? -9.223 25.692 9.268 1.00 36.41 319 LYS A O 1
#

Radius of gyration: 35.69 Å; chains: 1; bounding box: 82×44×116 Å

Sequence (319 aa):
MSKEITASKDVMKNEELRSLVDLYYESSTKTLDLFTTVGNCANKAKLSIVIIRMAVQQFEKESKDTDLGGNKKKYEDTLEELNKVKAMGDPFGDEYKDQMKSVRADQLVLLEKFHELAVKLDSKKKKLKRRRRLVTIIYAAAALSFLAIEICVCIVVPPLALGNVVWAATGLNYVIGTVGVLVHKVMKKREKDLDKQKEVVNKMKDNTDVNIQGTNTVHSLVEKLIASLLLILGSVELAVVKREEEAVKPVMEAIRDEVDTFATAIKEVGEAVATCSTCVSSGKLQVLEHITNSMSSNGKKLHVLERITNSMSSKGKNK

Secondary structure (DSSP, 8-state):
-TTSGGG-TTTTT-HHHHHHHHHHHHHHHHHHHHHHHHHHHHHHHHHHHHHHHHHHHHHHHHHH-----TTPPTTHHHHHHHHHHHHH--SSHHHHHHHHHHHHHHHHHHHHHHHHHHHHHHHHHHHHHHHHHHHHHHHHHHHHHHHHHHHHHHHHS-TTTHHHHHHHHHHHHHHHHHHHHHHHHHHHHHHHHHHHHHHHHHHHHHHHHHHHHHHHHHHHHHHHHHHHHHHHHHHHHHHHHH-SHHHHHHHHHHHHHHHHHHHHHHHHHHHHHHHHHHHHHHHHHHHHHHHHHHHTTSS--SHHHHHHHHHHHHTTS--